Protein AF-A0A453MD85-F1 (afdb_monomer_lite)

Radius of gyration: 60.94 Å; chains: 1; bounding box: 172×38×152 Å

pLDDT: mean 78.11, std 23.42, range [29.94, 98.75]

Secondary structure (DSSP, 8-state):
-EEEEEEETTEEEEEEEEEESSSEEEEEEEEEE------------------------------------------TTHHHHHHHHHHHHHHHHHHHHHHHHHHHHHHHHHHHHHHHHHHHHHHHHHHHHHHHHHHHHHHHHHHHHHHHHHHHHHHHHHHHHHHHHHHHHHHHHHHHHHHHHHHHHHHHHHHHHHHTT-TTSTT-SPPPP--------

Foldseek 3Di:
DDWDWDQDPNWTWIWDAFDCPPDTDGDIDIDTDPDPPPPPPDDDDDDDDDDDDDDDDDDDDDDDDDDDDDDPPPPPPVVVVVVVVVVVVVVVVVVVVVVVVVVVVVVVVVVVVVVVVVVVVVVVVVVVVVVVVVVVVVVVVVVVVVVVVVVVVVVVVVVVVVVVVVVVVVVVVVVVVVVVVVVVVVVVVVVVVVVVVPPPPPPPPDDDDDDDDDDDD

InterPro domains:
  IPR056819 Acyl-CoA-binding domain-containing protein 4-6, C-terminal [PF24922] (87-191)

Organism: Aegilops tauschii subsp. strangulata (NCBI:txid200361)

Sequence (217 aa):
MTLLYSNYSGEDYLISFGGYNGRYSNEVYALKLSVKLDLQSSTKDQPTSDSTSRVLEPEVEISQDGKIREIAMDNADSKNRNDEANEQLLAALKAEKDELEATLNREGLQTVQLKEEITEAEARNAELTKELQAVRGQLAAEQSRCFKLEVDVAELRQKLQSLDALEREVELLRRQKAASEQEQAALDAKQKKQAGSGGVWGWLVGTPPDDDDSESS

Structure (mmCIF, N/CA/C/O backbone):
data_AF-A0A453MD85-F1
#
_entry.id   AF-A0A453MD85-F1
#
loop_
_atom_site.group_PDB
_atom_site.id
_atom_site.type_symbol
_atom_site.label_atom_id
_atom_site.label_alt_id
_atom_site.label_comp_id
_atom_site.label_asym_id
_atom_site.label_entity_id
_atom_site.label_seq_id
_atom_site.pdbx_PDB_ins_code
_atom_site.Cartn_x
_atom_site.Cartn_y
_atom_site.Cartn_z
_atom_site.occupancy
_atom_site.B_iso_or_equiv
_atom_site.auth_seq_id
_atom_site.auth_comp_id
_atom_site.auth_asym_id
_atom_site.auth_atom_id
_atom_site.pdbx_PDB_model_num
ATOM 1 N N . MET A 1 1 ? 16.417 -7.230 -1.147 1.00 79.81 1 MET A N 1
ATOM 2 C CA . MET A 1 1 ? 17.885 -7.289 -1.251 1.00 79.81 1 MET A CA 1
ATOM 3 C C . MET A 1 1 ? 18.461 -6.914 0.084 1.00 79.81 1 MET A C 1
ATOM 5 O O . MET A 1 1 ? 18.225 -5.802 0.535 1.00 79.81 1 MET A O 1
ATOM 9 N N . THR A 1 2 ? 19.156 -7.853 0.714 1.00 84.88 2 THR A N 1
ATOM 10 C CA . THR A 1 2 ? 19.894 -7.616 1.954 1.00 84.88 2 THR A CA 1
ATOM 11 C C . THR A 1 2 ? 21.380 -7.624 1.630 1.00 84.88 2 THR A C 1
ATOM 13 O O . THR A 1 2 ? 21.853 -8.517 0.927 1.00 84.88 2 THR A O 1
ATOM 16 N N . LEU A 1 3 ? 22.101 -6.621 2.127 1.00 90.25 3 LEU A N 1
ATOM 17 C CA . LEU A 1 3 ? 23.554 -6.512 2.031 1.00 90.25 3 LEU A CA 1
ATOM 18 C C . LEU A 1 3 ? 24.150 -6.558 3.438 1.00 90.25 3 LEU A C 1
ATOM 20 O O . LEU A 1 3 ? 23.655 -5.891 4.345 1.00 90.25 3 LEU A O 1
ATOM 24 N N . LEU A 1 4 ? 25.205 -7.344 3.606 1.00 91.69 4 LEU A N 1
ATOM 25 C CA . LEU A 1 4 ? 25.938 -7.522 4.853 1.00 91.69 4 LEU A CA 1
ATOM 26 C C . LEU A 1 4 ? 27.429 -7.356 4.586 1.00 91.69 4 LEU A C 1
ATOM 28 O O . LEU A 1 4 ? 27.971 -7.962 3.666 1.00 91.69 4 LEU A O 1
ATOM 32 N N . TYR A 1 5 ? 28.098 -6.574 5.422 1.00 91.50 5 TYR A N 1
ATOM 33 C CA . TYR A 1 5 ? 29.555 -6.540 5.480 1.00 91.50 5 TYR A CA 1
ATOM 34 C C . TYR A 1 5 ? 30.031 -7.483 6.588 1.00 91.50 5 TYR A C 1
ATOM 36 O O . TYR A 1 5 ? 29.472 -7.483 7.687 1.00 91.50 5 TYR A O 1
ATOM 44 N N . SER A 1 6 ? 31.040 -8.301 6.303 1.00 90.31 6 SER A N 1
ATOM 45 C CA . SER A 1 6 ? 31.605 -9.254 7.256 1.00 90.31 6 SER A CA 1
ATOM 46 C C . SER A 1 6 ? 33.111 -9.360 7.061 1.00 90.31 6 SER A C 1
ATOM 48 O O . SER A 1 6 ? 33.577 -9.486 5.934 1.00 90.31 6 SER A O 1
ATOM 50 N N . ASN A 1 7 ? 33.869 -9.337 8.153 1.00 89.56 7 ASN A N 1
ATOM 51 C CA . ASN A 1 7 ? 35.280 -9.702 8.136 1.00 89.56 7 ASN A CA 1
ATOM 52 C C . ASN A 1 7 ? 35.405 -11.154 8.610 1.00 89.56 7 ASN A C 1
ATOM 54 O O . ASN A 1 7 ? 34.953 -11.492 9.708 1.00 89.56 7 ASN A O 1
ATOM 58 N N . TYR A 1 8 ? 35.992 -12.014 7.781 1.00 85.31 8 TYR A N 1
ATOM 59 C CA . TYR A 1 8 ? 36.234 -13.412 8.119 1.00 85.31 8 TYR A CA 1
ATOM 60 C C . TYR A 1 8 ? 37.661 -13.793 7.744 1.00 85.31 8 TYR A C 1
ATOM 62 O O . TYR A 1 8 ? 38.105 -13.564 6.623 1.00 85.31 8 TYR A O 1
ATOM 70 N N . SER A 1 9 ? 38.387 -14.393 8.688 1.00 83.50 9 SER A N 1
ATOM 71 C CA . SER A 1 9 ? 39.787 -14.803 8.499 1.00 83.50 9 SER A CA 1
ATOM 72 C C . SER A 1 9 ? 40.730 -13.661 8.078 1.00 83.50 9 SER A C 1
ATOM 74 O O . SER A 1 9 ? 41.697 -13.889 7.358 1.00 83.50 9 SER A O 1
ATOM 76 N N . GLY A 1 10 ? 40.459 -12.431 8.537 1.00 82.19 10 GLY A N 1
ATOM 77 C CA . GLY A 1 10 ? 41.278 -11.250 8.238 1.00 82.19 10 GLY A CA 1
ATOM 78 C C . GLY A 1 10 ? 41.012 -10.626 6.867 1.00 82.19 10 GLY A C 1
ATOM 79 O O . GLY A 1 10 ? 41.710 -9.693 6.479 1.00 82.19 10 GLY A O 1
ATOM 80 N N . GLU A 1 11 ? 40.002 -11.109 6.149 1.00 86.56 11 GLU A N 1
ATOM 81 C CA . GLU A 1 11 ? 39.600 -10.590 4.849 1.00 86.56 11 GLU A CA 1
ATOM 82 C C . GLU A 1 11 ? 38.199 -9.992 4.933 1.00 86.56 11 GLU A C 1
ATOM 84 O O . GLU A 1 11 ? 37.312 -10.525 5.605 1.00 86.56 11 GLU A O 1
ATOM 89 N N . ASP A 1 12 ? 38.009 -8.879 4.233 1.00 90.94 12 ASP A N 1
ATOM 90 C CA . ASP A 1 12 ? 36.735 -8.182 4.171 1.00 90.94 12 ASP A CA 1
ATOM 91 C C . ASP A 1 12 ? 35.852 -8.778 3.074 1.00 90.94 12 ASP A C 1
ATOM 93 O O . ASP A 1 12 ? 36.291 -8.983 1.941 1.00 90.94 12 ASP A O 1
ATOM 97 N N . TYR A 1 13 ? 34.585 -9.019 3.400 1.00 92.31 13 TYR A N 1
ATOM 98 C CA . TYR A 1 13 ? 33.585 -9.564 2.494 1.00 92.31 13 TYR A CA 1
ATOM 99 C C . TYR A 1 13 ? 32.330 -8.695 2.473 1.00 92.31 13 TYR A C 1
ATOM 101 O O . TYR A 1 13 ? 31.809 -8.284 3.511 1.00 92.31 13 TYR A O 1
ATOM 109 N N . LEU A 1 14 ? 31.803 -8.474 1.272 1.00 92.75 14 LEU A N 1
ATOM 110 C CA . LEU A 1 14 ? 30.465 -7.945 1.053 1.00 92.75 14 LEU A CA 1
ATOM 111 C C . LEU A 1 14 ? 29.563 -9.082 0.576 1.00 92.75 14 LEU A C 1
ATOM 113 O O . LEU A 1 14 ? 29.753 -9.632 -0.507 1.00 92.75 14 LEU A O 1
ATOM 117 N N . ILE A 1 15 ? 28.586 -9.440 1.397 1.00 92.31 15 ILE A N 1
ATOM 118 C CA . ILE A 1 15 ? 27.646 -10.529 1.154 1.00 92.31 15 ILE A CA 1
ATOM 119 C C . ILE A 1 15 ? 26.299 -9.920 0.768 1.00 92.31 15 ILE A C 1
ATOM 121 O O . ILE A 1 15 ? 25.781 -9.056 1.472 1.00 92.31 15 ILE A O 1
ATOM 125 N N . SER A 1 16 ? 25.703 -10.379 -0.329 1.00 89.88 16 SER A N 1
ATOM 126 C CA . SER A 1 16 ? 24.344 -10.006 -0.720 1.00 89.88 16 SER A CA 1
ATOM 127 C C . SER A 1 16 ? 23.480 -11.238 -0.947 1.00 89.88 16 SER A C 1
ATOM 129 O O . SER A 1 16 ? 23.930 -12.232 -1.518 1.00 89.88 16 SER A O 1
ATOM 131 N N . PHE A 1 17 ? 22.241 -11.181 -0.467 1.00 88.75 17 PHE A N 1
ATOM 132 C CA . PHE A 1 17 ? 21.269 -12.257 -0.624 1.00 88.75 17 PHE A CA 1
ATOM 133 C C . PHE A 1 17 ? 19.838 -11.711 -0.647 1.00 88.75 17 PHE A C 1
ATOM 135 O O . PHE A 1 17 ? 19.539 -10.631 -0.124 1.00 88.75 17 PHE A O 1
ATOM 142 N N . GLY A 1 18 ? 18.946 -12.466 -1.287 1.00 82.25 18 GLY A N 1
ATOM 143 C CA . GLY A 1 18 ? 17.527 -12.137 -1.403 1.00 82.25 18 GLY A CA 1
ATOM 144 C C . GLY A 1 18 ? 17.263 -10.977 -2.361 1.00 82.25 18 GLY A C 1
ATOM 145 O O . GLY A 1 18 ? 16.994 -9.859 -1.929 1.00 82.25 18 GLY A O 1
ATOM 146 N N . GLY A 1 19 ? 17.308 -11.231 -3.667 1.00 76.44 19 GLY A N 1
ATOM 147 C CA . GLY A 1 19 ? 16.944 -10.277 -4.722 1.00 76.44 19 GLY A CA 1
ATOM 148 C C . GLY A 1 19 ? 15.728 -10.747 -5.526 1.00 76.44 19 GLY A C 1
ATOM 149 O O . GLY A 1 19 ? 15.401 -11.931 -5.529 1.00 76.44 19 GLY A O 1
ATOM 150 N N . TYR A 1 20 ? 15.055 -9.822 -6.216 1.00 75.44 20 TYR A N 1
ATOM 151 C CA . TYR A 1 20 ? 13.981 -10.140 -7.160 1.00 75.44 20 TYR A CA 1
ATOM 152 C C . TYR A 1 20 ? 14.242 -9.412 -8.478 1.00 75.44 20 TYR A C 1
ATOM 154 O O . TYR A 1 20 ? 14.150 -8.189 -8.531 1.00 75.44 20 TYR A O 1
ATOM 162 N N . ASN A 1 21 ? 14.586 -10.159 -9.529 1.00 72.19 21 ASN A N 1
ATOM 163 C CA . ASN A 1 21 ? 14.824 -9.629 -10.880 1.00 72.19 21 ASN A CA 1
ATOM 164 C C . ASN A 1 21 ? 13.699 -10.011 -11.865 1.00 72.19 21 ASN A C 1
ATOM 166 O O . ASN A 1 21 ? 13.929 -10.108 -13.067 1.00 72.19 21 ASN A O 1
ATOM 170 N N . GLY A 1 22 ? 12.500 -10.303 -11.346 1.00 81.44 22 GLY A N 1
ATOM 171 C CA . GLY A 1 22 ? 11.401 -10.924 -12.099 1.00 81.44 22 GLY A CA 1
ATOM 172 C C . GLY A 1 22 ? 11.276 -12.437 -11.879 1.00 81.44 22 GLY A C 1
ATOM 173 O O . GLY A 1 22 ? 10.264 -13.025 -12.251 1.00 81.44 22 GLY A O 1
ATOM 174 N N . ARG A 1 23 ? 12.256 -13.069 -11.217 1.00 78.50 23 ARG A N 1
ATOM 175 C CA . ARG A 1 23 ? 12.147 -14.399 -10.597 1.00 78.50 23 ARG A CA 1
ATOM 176 C C . ARG A 1 23 ? 12.794 -14.378 -9.211 1.00 78.50 23 ARG A C 1
ATOM 178 O O . ARG A 1 23 ? 13.724 -13.612 -8.965 1.00 78.50 23 ARG A O 1
ATOM 185 N N . TYR A 1 24 ? 12.282 -15.194 -8.290 1.00 76.25 24 TYR A N 1
ATOM 186 C CA . TYR A 1 24 ? 12.879 -15.350 -6.964 1.00 76.25 24 TYR A CA 1
ATOM 187 C C . TYR A 1 24 ? 14.162 -16.179 -7.085 1.00 76.25 24 TYR A C 1
ATOM 189 O O . TYR A 1 24 ? 14.106 -17.331 -7.514 1.00 76.25 24 TYR A O 1
ATOM 197 N N . SER A 1 25 ? 15.304 -15.584 -6.736 1.00 73.50 25 SER A N 1
ATOM 198 C CA . SER A 1 25 ? 16.597 -16.269 -6.668 1.00 73.50 25 SER A CA 1
ATOM 199 C C . SER A 1 25 ? 17.121 -16.235 -5.233 1.00 73.50 25 SER A C 1
ATOM 201 O O . SER A 1 25 ? 17.191 -15.174 -4.610 1.00 73.50 25 SER A O 1
ATOM 203 N N . ASN A 1 26 ? 17.491 -17.412 -4.724 1.00 82.56 26 ASN A N 1
ATOM 204 C CA . ASN A 1 26 ? 18.093 -17.614 -3.401 1.00 82.56 26 ASN A CA 1
ATOM 205 C C . ASN A 1 26 ? 19.625 -17.619 -3.442 1.00 82.56 26 ASN A C 1
ATOM 207 O O . ASN A 1 26 ? 20.273 -18.077 -2.502 1.00 82.56 26 ASN A O 1
ATOM 211 N N . GLU A 1 27 ? 20.212 -17.157 -4.540 1.00 87.12 27 GLU A N 1
ATOM 212 C CA . GLU A 1 27 ? 21.657 -17.072 -4.672 1.00 87.12 27 GLU A CA 1
ATOM 213 C C . GLU A 1 27 ? 22.238 -16.079 -3.661 1.00 87.12 27 GLU A C 1
ATOM 215 O O . GLU A 1 27 ? 21.686 -15.004 -3.400 1.00 87.12 27 GLU A O 1
ATOM 220 N N . VAL A 1 28 ? 23.373 -16.471 -3.087 1.00 88.81 28 VAL A N 1
ATOM 221 C CA . VAL A 1 28 ? 24.155 -15.656 -2.163 1.00 88.81 28 VAL A CA 1
ATOM 222 C C . VAL A 1 28 ? 25.440 -15.280 -2.877 1.00 88.81 28 VAL A C 1
ATOM 224 O O . VAL A 1 28 ? 26.222 -16.147 -3.261 1.00 88.81 28 VAL A O 1
ATOM 227 N N . TYR A 1 29 ? 25.661 -13.983 -3.043 1.00 87.69 29 TYR A N 1
ATOM 228 C CA . TYR A 1 29 ? 26.872 -13.452 -3.652 1.00 87.69 29 TYR A CA 1
ATOM 229 C C . TYR A 1 29 ? 27.797 -12.956 -2.549 1.00 87.69 29 TYR A C 1
ATOM 231 O O . TYR A 1 29 ? 27.393 -12.117 -1.746 1.00 87.69 29 TYR A O 1
ATOM 239 N N . ALA A 1 30 ? 29.031 -13.457 -2.516 1.00 91.06 30 ALA A N 1
ATOM 240 C CA . ALA A 1 30 ? 30.068 -13.011 -1.594 1.00 91.06 30 ALA A CA 1
ATOM 241 C C . ALA A 1 30 ? 31.229 -12.409 -2.391 1.00 91.06 30 ALA A C 1
ATOM 243 O O . ALA A 1 30 ? 31.883 -13.095 -3.175 1.00 91.06 30 ALA A O 1
ATOM 244 N N . LEU A 1 31 ? 31.471 -11.116 -2.199 1.00 89.69 31 LEU A N 1
ATOM 245 C CA . LEU A 1 31 ? 32.553 -10.377 -2.836 1.00 89.69 31 LEU A CA 1
ATOM 246 C C . LEU A 1 31 ? 33.667 -10.161 -1.821 1.00 89.69 31 LEU A C 1
ATOM 248 O O . LEU A 1 31 ? 33.448 -9.534 -0.788 1.00 89.69 31 LEU A O 1
ATOM 252 N N . LYS A 1 32 ? 34.864 -10.657 -2.129 1.00 90.88 32 LYS A N 1
ATOM 253 C CA . LYS A 1 32 ? 36.068 -10.382 -1.346 1.00 90.88 32 LYS A CA 1
ATOM 254 C C . LYS A 1 32 ? 36.580 -8.979 -1.673 1.00 90.88 32 LYS A C 1
ATOM 256 O O . LYS A 1 32 ? 36.939 -8.691 -2.813 1.00 90.88 32 LYS A O 1
ATOM 261 N N . LEU A 1 33 ? 36.623 -8.115 -0.671 1.00 85.69 33 LEU A N 1
ATOM 262 C CA . LEU A 1 33 ? 37.135 -6.754 -0.757 1.00 85.69 33 LEU A CA 1
ATOM 263 C C . LEU A 1 33 ? 38.656 -6.783 -0.575 1.00 85.69 33 LEU A C 1
ATOM 265 O O . LEU A 1 33 ? 39.177 -6.791 0.535 1.00 85.69 33 LEU A O 1
ATOM 269 N N . SER A 1 34 ? 39.399 -6.787 -1.677 1.00 72.56 34 SER A N 1
ATOM 270 C CA . SER A 1 34 ? 40.848 -6.573 -1.659 1.00 72.56 34 SER A CA 1
ATOM 271 C C . SER A 1 34 ? 41.147 -5.078 -1.747 1.00 72.56 34 SER A C 1
ATOM 273 O O . SER A 1 34 ? 41.497 -4.567 -2.812 1.00 72.56 34 SER A O 1
ATOM 275 N N . VAL A 1 35 ? 40.966 -4.352 -0.642 1.00 66.19 35 VAL A N 1
ATOM 276 C CA . VAL A 1 35 ? 41.303 -2.926 -0.594 1.00 66.19 35 VAL A CA 1
ATOM 277 C C . VAL A 1 35 ? 42.828 -2.783 -0.521 1.00 66.19 35 VAL A C 1
ATOM 279 O O . VAL A 1 35 ? 43.427 -2.857 0.548 1.00 66.19 35 VAL A O 1
ATOM 282 N N . LYS A 1 36 ? 43.481 -2.575 -1.669 1.00 57.03 36 LYS A N 1
ATOM 283 C CA . LYS A 1 36 ? 44.842 -2.023 -1.705 1.00 57.03 36 LYS A CA 1
ATOM 284 C C . LYS A 1 36 ? 44.733 -0.518 -1.463 1.00 57.03 36 LYS A C 1
ATOM 286 O O . LYS A 1 36 ? 44.614 0.252 -2.410 1.00 57.03 36 LYS A O 1
ATOM 291 N N . LEU A 1 37 ? 44.703 -0.104 -0.197 1.00 51.59 37 LEU A N 1
ATOM 292 C CA . LEU A 1 37 ? 44.868 1.306 0.155 1.00 51.59 37 LEU A CA 1
ATOM 293 C C . LEU A 1 37 ? 46.332 1.689 -0.078 1.00 51.59 37 LEU A C 1
ATOM 295 O O . LEU A 1 37 ? 47.137 1.662 0.849 1.00 51.59 37 LEU A O 1
ATOM 299 N N . ASP A 1 38 ? 46.674 2.057 -1.311 1.00 45.91 38 ASP A N 1
ATOM 300 C CA . ASP A 1 38 ? 47.885 2.834 -1.584 1.00 45.91 38 ASP A CA 1
ATOM 301 C C . ASP A 1 38 ? 47.595 4.289 -1.175 1.00 45.91 38 ASP A C 1
ATOM 303 O O . ASP A 1 38 ? 47.331 5.178 -1.983 1.00 45.91 38 ASP A O 1
ATOM 307 N N . LEU A 1 39 ? 47.515 4.514 0.140 1.00 43.12 39 LEU A N 1
ATOM 308 C CA . LEU A 1 39 ? 47.375 5.838 0.741 1.00 43.12 39 LEU A CA 1
ATOM 309 C C . LEU A 1 39 ? 48.736 6.544 0.676 1.00 43.12 39 LEU A C 1
ATOM 311 O O . LEU A 1 39 ? 49.436 6.678 1.678 1.00 43.12 39 LEU A O 1
ATOM 315 N N . GLN A 1 40 ? 49.115 7.018 -0.512 1.00 36.16 40 GLN A N 1
ATOM 316 C CA . GLN A 1 40 ? 50.126 8.064 -0.623 1.00 36.16 40 GLN A CA 1
ATOM 317 C C . GLN A 1 40 ? 49.510 9.388 -0.157 1.00 36.16 40 GLN A C 1
ATOM 319 O O . GLN A 1 40 ? 48.843 10.101 -0.907 1.00 36.16 40 GLN A O 1
ATOM 324 N N . SER A 1 41 ? 49.722 9.718 1.116 1.00 36.78 41 SER A N 1
ATOM 325 C CA . SER A 1 41 ? 49.480 11.055 1.649 1.00 36.78 41 SER A CA 1
ATOM 326 C C . SER A 1 41 ? 50.443 12.044 0.984 1.00 36.78 41 SER A C 1
ATOM 328 O O . SER A 1 41 ? 51.618 12.123 1.337 1.00 36.78 41 SER A O 1
ATOM 330 N N . SER A 1 42 ? 49.944 12.788 -0.001 1.00 32.03 42 SER A N 1
ATOM 331 C CA . SER A 1 42 ? 50.663 13.882 -0.652 1.00 32.03 42 SER A CA 1
ATOM 332 C C . SER A 1 42 ? 50.797 15.082 0.294 1.00 32.03 42 SER A C 1
ATOM 334 O O . SER A 1 42 ? 49.857 15.861 0.458 1.00 32.03 42 SER A O 1
ATOM 336 N N . THR A 1 43 ? 51.996 15.288 0.839 1.00 34.44 43 THR A N 1
ATOM 337 C CA . THR A 1 43 ? 52.484 16.601 1.284 1.00 34.44 43 THR A CA 1
ATOM 338 C C . THR A 1 43 ? 53.763 16.946 0.523 1.00 34.44 43 THR A C 1
ATOM 340 O O . THR A 1 43 ? 54.831 16.457 0.862 1.00 34.44 43 THR A O 1
ATOM 343 N N . LYS A 1 44 ? 53.585 17.765 -0.522 1.00 38.22 44 LYS A N 1
ATOM 344 C CA . LYS A 1 44 ? 54.450 18.850 -1.024 1.00 38.22 44 LYS A CA 1
ATOM 345 C C . LYS A 1 44 ? 55.978 18.633 -0.989 1.00 38.22 44 LYS A C 1
ATOM 347 O O . LYS A 1 44 ? 56.573 18.742 0.070 1.00 38.22 44 LYS A O 1
ATOM 352 N N . ASP A 1 45 ? 56.587 18.444 -2.166 1.00 31.31 45 ASP A N 1
ATOM 353 C CA . ASP A 1 45 ? 57.624 19.333 -2.729 1.00 31.31 45 ASP A CA 1
ATOM 354 C C . ASP A 1 45 ? 57.973 18.942 -4.192 1.00 31.31 45 ASP A C 1
ATOM 356 O O . ASP A 1 45 ? 57.910 17.787 -4.597 1.00 31.31 45 ASP A O 1
ATOM 360 N N . GLN A 1 46 ? 58.234 19.967 -5.002 1.00 29.94 46 GLN A N 1
ATOM 361 C CA . GLN A 1 46 ? 58.380 20.064 -6.476 1.00 29.94 46 GLN A CA 1
ATOM 362 C C . GLN A 1 46 ? 59.894 20.006 -6.881 1.00 29.94 46 GLN A C 1
ATOM 364 O O . GLN A 1 46 ? 60.683 20.021 -5.935 1.00 29.94 46 GLN A O 1
ATOM 369 N N . PRO A 1 47 ? 60.413 20.029 -8.155 1.00 42.78 47 PRO A N 1
ATOM 370 C CA . PRO A 1 47 ? 59.872 20.008 -9.545 1.00 42.78 47 PRO A CA 1
ATOM 371 C C . PRO A 1 47 ? 60.586 19.037 -10.555 1.00 42.78 47 PRO A C 1
ATOM 373 O O . PRO A 1 47 ? 61.599 18.420 -10.250 1.00 42.78 47 PRO A O 1
ATOM 376 N N . THR A 1 48 ? 60.128 19.075 -11.825 1.00 31.77 48 THR A N 1
ATOM 377 C CA . THR A 1 48 ? 60.771 18.626 -13.097 1.00 31.77 48 THR A CA 1
ATOM 378 C C . THR A 1 48 ? 60.942 17.106 -13.265 1.00 31.77 48 THR A C 1
ATOM 380 O O . THR A 1 48 ? 61.380 16.421 -12.361 1.00 31.77 48 THR A O 1
ATOM 383 N N . SER A 1 49 ? 60.601 16.464 -14.379 1.00 33.41 49 SER A N 1
ATOM 384 C CA . SER A 1 49 ? 60.874 16.832 -15.765 1.00 33.41 49 SER A CA 1
ATOM 385 C C . SER A 1 49 ? 59.977 16.028 -16.716 1.00 33.41 49 SER A C 1
ATOM 387 O O . SER A 1 49 ? 59.529 14.932 -16.386 1.00 33.41 49 SER A O 1
ATOM 389 N N . ASP A 1 50 ? 59.770 16.597 -17.901 1.00 30.86 50 ASP A N 1
ATOM 390 C CA . ASP A 1 50 ? 59.096 16.050 -19.077 1.00 30.86 50 ASP A CA 1
ATOM 391 C C . ASP A 1 50 ? 59.338 14.561 -19.352 1.00 30.86 50 ASP A C 1
ATOM 393 O O . ASP A 1 50 ? 60.476 14.092 -19.328 1.00 30.86 50 ASP A O 1
ATOM 397 N N . SER A 1 51 ? 58.284 13.855 -19.767 1.00 37.16 51 SER A N 1
ATOM 398 C CA . SER A 1 51 ? 58.364 12.829 -20.817 1.00 37.16 51 SER A CA 1
ATOM 399 C C . SER A 1 51 ? 56.975 12.556 -21.388 1.00 37.16 51 SER A C 1
ATOM 401 O O . SER A 1 51 ? 56.195 11.735 -20.913 1.00 37.16 51 SER A O 1
ATOM 403 N N . THR A 1 52 ? 56.680 13.359 -22.403 1.00 37.06 52 THR A N 1
ATOM 404 C CA . THR A 1 52 ? 55.937 13.024 -23.618 1.00 37.06 52 THR A CA 1
ATOM 405 C C . THR A 1 52 ? 55.515 11.558 -23.785 1.00 37.06 52 THR A C 1
ATOM 407 O O . THR A 1 52 ? 56.321 10.656 -23.999 1.00 37.06 52 THR A O 1
ATOM 410 N N . SER A 1 53 ? 54.191 11.380 -23.804 1.00 38.47 53 SER A N 1
ATOM 411 C CA . SER A 1 53 ? 53.436 10.503 -24.708 1.00 38.47 53 SER A CA 1
ATOM 412 C C . SER A 1 53 ? 54.252 10.065 -25.935 1.00 38.47 53 SER A C 1
ATOM 414 O O . SER A 1 53 ? 54.408 10.833 -26.889 1.00 38.47 53 SER A O 1
ATOM 416 N N . ARG A 1 54 ? 54.741 8.821 -25.932 1.00 37.50 54 ARG A N 1
ATOM 417 C CA . ARG A 1 54 ? 55.298 8.171 -27.121 1.00 37.50 54 ARG A CA 1
ATOM 418 C C . ARG A 1 54 ? 54.192 7.363 -27.794 1.00 37.50 54 ARG A C 1
ATOM 420 O O . ARG A 1 54 ? 53.811 6.291 -27.335 1.00 37.50 54 ARG A O 1
ATOM 427 N N . VAL A 1 55 ? 53.670 7.953 -28.864 1.00 33.09 55 VAL A N 1
ATOM 428 C CA . VAL A 1 55 ? 52.888 7.307 -29.919 1.00 33.09 55 VAL A CA 1
ATOM 429 C C . VAL A 1 55 ? 53.718 6.152 -30.487 1.00 33.09 55 VAL A C 1
ATOM 431 O O . VAL A 1 55 ? 54.897 6.326 -30.796 1.00 33.09 55 VAL A O 1
ATOM 434 N N . LEU A 1 56 ? 53.117 4.966 -30.564 1.00 45.88 56 LEU A N 1
ATOM 435 C CA . LEU A 1 56 ? 53.693 3.796 -31.222 1.00 45.88 56 LEU A CA 1
ATOM 436 C C . LEU A 1 56 ? 53.471 3.943 -32.733 1.00 45.88 56 LEU A C 1
ATOM 438 O O . LEU A 1 56 ? 52.392 3.647 -33.237 1.00 45.88 56 LEU A O 1
ATOM 442 N N . GLU A 1 57 ? 54.488 4.439 -33.429 1.00 35.38 57 GLU A N 1
ATOM 443 C CA . GLU A 1 57 ? 54.604 4.361 -34.888 1.00 35.38 57 GLU A CA 1
ATOM 444 C C . GLU A 1 57 ? 55.082 2.947 -35.279 1.00 35.38 57 GLU A C 1
ATOM 446 O O . GLU A 1 57 ? 56.010 2.432 -34.647 1.00 35.38 57 GLU A O 1
ATOM 451 N N . PRO A 1 58 ? 54.492 2.297 -36.295 1.00 40.69 58 PRO A N 1
ATOM 452 C CA . PRO A 1 58 ? 55.009 1.045 -36.829 1.00 40.69 58 PRO A CA 1
ATOM 453 C C . PRO A 1 58 ? 56.193 1.318 -37.774 1.00 40.69 58 PRO A C 1
ATOM 455 O O . PRO A 1 58 ? 56.039 1.935 -38.827 1.00 40.69 58 PRO A O 1
ATOM 458 N N . GLU A 1 59 ? 57.381 0.834 -37.406 1.00 32.22 59 GLU A N 1
ATOM 459 C CA . GLU A 1 59 ? 58.573 0.820 -38.260 1.00 32.22 59 GLU A CA 1
ATOM 460 C C . GLU A 1 59 ? 58.362 -0.133 -39.448 1.00 32.22 59 GLU A C 1
ATOM 462 O O . GLU A 1 59 ? 58.278 -1.351 -39.291 1.00 32.22 59 GLU A O 1
ATOM 467 N N . VAL A 1 60 ? 58.277 0.424 -40.656 1.00 37.31 60 VAL A N 1
ATOM 468 C CA . VAL A 1 60 ? 58.364 -0.335 -41.908 1.00 37.31 60 VAL A CA 1
ATOM 469 C C . VAL A 1 60 ? 59.808 -0.254 -42.398 1.00 37.31 60 VAL A C 1
ATOM 471 O O . VAL A 1 60 ? 60.224 0.739 -42.994 1.00 37.31 60 VAL A O 1
ATOM 474 N N . GLU A 1 61 ? 60.584 -1.307 -42.141 1.00 34.88 61 GLU A N 1
ATOM 475 C CA . GLU A 1 61 ? 61.889 -1.526 -42.769 1.00 34.88 61 GLU A CA 1
ATOM 476 C C . GLU A 1 61 ? 61.697 -1.829 -44.261 1.00 34.88 61 GLU A C 1
ATOM 478 O O . GLU A 1 61 ? 61.283 -2.921 -44.653 1.00 34.88 61 GLU A O 1
ATOM 483 N N . ILE A 1 62 ? 62.021 -0.865 -45.121 1.00 32.03 62 ILE A N 1
ATOM 484 C CA . ILE A 1 62 ? 62.105 -1.084 -46.566 1.00 32.03 62 ILE A CA 1
ATOM 485 C C . ILE A 1 62 ? 63.567 -1.402 -46.898 1.00 32.03 62 ILE A C 1
ATOM 487 O O . ILE A 1 62 ? 64.369 -0.510 -47.170 1.00 32.03 62 ILE A O 1
ATOM 491 N N . SER A 1 63 ? 63.928 -2.686 -46.865 1.00 36.97 63 SER A N 1
ATOM 492 C CA . SER A 1 63 ? 65.178 -3.168 -47.464 1.00 36.97 63 SER A CA 1
ATOM 493 C C . SER A 1 63 ? 65.090 -3.035 -48.989 1.00 36.97 63 SER A C 1
ATOM 495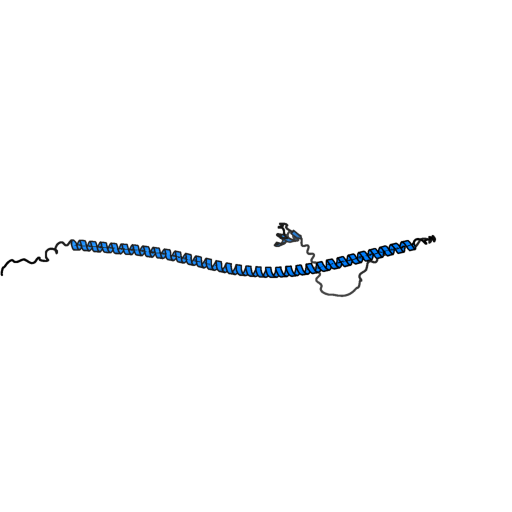 O O . SER A 1 63 ? 64.447 -3.845 -49.652 1.00 36.97 63 SER A O 1
ATOM 497 N N . GLN A 1 64 ? 65.726 -2.011 -49.560 1.00 42.03 64 GLN A N 1
ATOM 498 C CA . GLN A 1 64 ? 66.022 -1.957 -50.992 1.00 42.03 64 GLN A CA 1
ATOM 499 C C . GLN A 1 64 ? 67.415 -2.543 -51.243 1.00 42.03 64 GLN A C 1
ATOM 501 O O . GLN A 1 64 ? 68.411 -1.830 -51.186 1.00 42.03 64 GLN A O 1
ATOM 506 N N . ASP A 1 65 ? 67.479 -3.829 -51.577 1.00 42.88 65 ASP A N 1
ATOM 507 C CA . ASP A 1 65 ? 68.533 -4.337 -52.456 1.00 42.88 65 ASP A CA 1
ATOM 508 C C . ASP A 1 65 ? 67.941 -5.412 -53.370 1.00 42.88 65 ASP A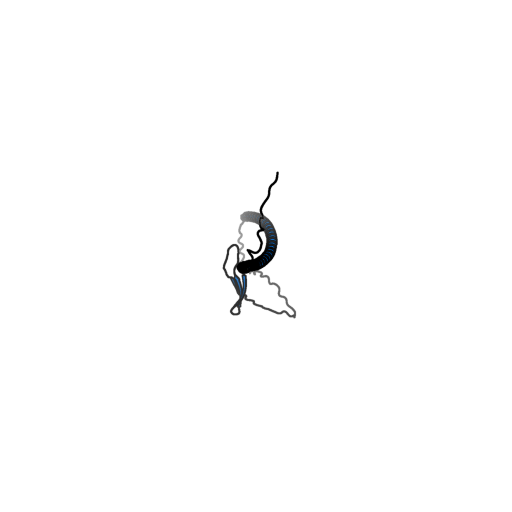 C 1
ATOM 510 O O . ASP A 1 65 ? 67.581 -6.511 -52.953 1.00 42.88 65 ASP A O 1
ATOM 514 N N . GLY A 1 66 ? 67.729 -5.036 -54.627 1.00 39.03 66 GLY A N 1
ATOM 515 C CA . GLY A 1 66 ? 66.925 -5.817 -55.557 1.00 39.03 66 GLY A CA 1
ATOM 516 C C . GLY A 1 66 ? 66.919 -5.219 -56.954 1.00 39.03 66 GLY A C 1
ATOM 517 O O . GLY A 1 66 ? 65.892 -4.764 -57.437 1.00 39.03 66 GLY A O 1
ATOM 518 N N . LYS A 1 67 ? 68.099 -5.188 -57.580 1.00 42.78 67 LYS A N 1
ATOM 519 C CA . LYS A 1 67 ? 68.353 -5.233 -59.032 1.00 42.78 67 LYS A CA 1
ATOM 520 C C . LYS A 1 67 ? 67.102 -5.098 -59.924 1.00 42.78 67 LYS A C 1
ATOM 522 O O . LYS A 1 67 ? 66.476 -6.095 -60.281 1.00 42.78 67 LYS A O 1
ATOM 527 N N . ILE A 1 68 ? 66.799 -3.868 -60.342 1.00 43.91 68 ILE A N 1
ATOM 528 C CA . ILE A 1 68 ? 65.756 -3.561 -61.328 1.00 43.91 68 ILE A CA 1
ATOM 529 C C . ILE A 1 68 ? 66.116 -4.268 -62.642 1.00 43.91 68 ILE A C 1
ATOM 531 O O . ILE A 1 68 ? 67.056 -3.883 -63.337 1.00 43.91 68 ILE A O 1
ATOM 535 N N . ARG A 1 69 ? 65.383 -5.333 -62.976 1.00 52.81 69 ARG A N 1
ATOM 536 C CA . ARG A 1 69 ? 65.224 -5.777 -64.361 1.00 52.81 69 ARG A CA 1
ATOM 537 C C . ARG A 1 69 ? 63.893 -5.215 -64.827 1.00 52.81 69 ARG A C 1
ATOM 539 O O . ARG A 1 69 ? 62.845 -5.638 -64.355 1.00 52.81 69 ARG A O 1
ATOM 546 N N . GLU A 1 70 ? 63.972 -4.229 -65.705 1.00 46.31 70 GLU A N 1
ATOM 547 C CA . GLU A 1 70 ? 62.850 -3.682 -66.453 1.00 46.31 70 GLU A CA 1
ATOM 548 C C . GLU A 1 70 ? 62.222 -4.811 -67.280 1.00 46.31 70 GLU A C 1
ATOM 550 O O . GLU A 1 70 ? 62.774 -5.253 -68.288 1.00 46.31 70 GLU A O 1
ATOM 555 N N . ILE A 1 71 ? 61.097 -5.342 -66.803 1.00 52.12 71 ILE A N 1
ATOM 556 C CA . ILE A 1 71 ? 60.231 -6.198 -67.605 1.00 52.12 71 ILE A CA 1
ATOM 557 C C . ILE A 1 71 ? 59.185 -5.256 -68.187 1.00 52.12 71 ILE A C 1
ATOM 559 O O . ILE A 1 71 ? 58.272 -4.826 -67.482 1.00 52.12 71 ILE A O 1
ATOM 563 N N . ALA A 1 72 ? 59.350 -4.893 -69.457 1.00 50.97 72 ALA A N 1
ATOM 564 C CA . ALA A 1 72 ? 58.324 -4.194 -70.213 1.00 50.97 72 ALA A CA 1
ATOM 565 C C . ALA A 1 72 ? 57.086 -5.104 -70.305 1.00 50.97 72 ALA A C 1
ATOM 567 O O . ALA A 1 72 ? 57.026 -6.015 -71.129 1.00 50.97 72 ALA A O 1
ATOM 568 N N . MET A 1 73 ? 56.121 -4.892 -69.408 1.00 45.19 73 MET A N 1
ATOM 569 C CA . MET A 1 73 ? 54.770 -5.417 -69.561 1.00 45.19 73 MET A CA 1
ATOM 570 C C . MET A 1 73 ? 54.036 -4.509 -70.541 1.00 45.19 73 MET A C 1
ATOM 572 O O . MET A 1 73 ? 53.624 -3.405 -70.189 1.00 45.19 73 MET A O 1
ATOM 576 N N . ASP A 1 74 ? 53.879 -4.987 -71.771 1.00 52.19 74 ASP A N 1
ATOM 577 C CA . ASP A 1 74 ? 52.849 -4.485 -72.669 1.00 52.19 74 ASP A CA 1
ATOM 578 C C . ASP A 1 74 ? 51.491 -4.721 -71.992 1.00 52.19 74 ASP A C 1
ATOM 580 O O . ASP A 1 74 ? 51.089 -5.859 -71.747 1.00 52.19 74 ASP A O 1
ATOM 584 N N . ASN A 1 75 ? 50.856 -3.642 -71.540 1.00 52.19 75 ASN A N 1
ATOM 585 C CA . ASN A 1 75 ? 49.681 -3.705 -70.681 1.00 52.19 75 ASN A CA 1
ATOM 586 C C . ASN A 1 75 ? 48.641 -2.668 -71.110 1.00 52.19 75 ASN A C 1
ATOM 588 O O . ASN A 1 75 ? 48.209 -1.825 -70.324 1.00 52.19 75 ASN A O 1
ATOM 592 N N . ALA A 1 76 ? 48.259 -2.714 -72.385 1.00 53.03 76 ALA A N 1
ATOM 593 C CA . ALA A 1 76 ? 47.203 -1.867 -72.929 1.00 53.03 76 ALA A CA 1
ATOM 594 C C . ALA A 1 76 ? 45.782 -2.299 -72.489 1.00 53.03 76 ALA A C 1
ATOM 596 O O . ALA A 1 76 ? 44.867 -1.484 -72.555 1.00 53.03 76 ALA A O 1
ATOM 597 N N . ASP A 1 77 ? 45.607 -3.516 -71.950 1.00 53.12 77 ASP A N 1
ATOM 598 C CA . ASP A 1 77 ? 44.293 -4.075 -71.565 1.00 53.12 77 ASP A CA 1
ATOM 599 C C . ASP A 1 77 ? 43.943 -3.980 -70.060 1.00 53.12 77 ASP A C 1
ATOM 601 O O . ASP A 1 77 ? 42.844 -4.351 -69.646 1.00 53.12 77 ASP A O 1
ATOM 605 N N . SER A 1 78 ? 44.839 -3.478 -69.201 1.00 54.59 78 SER A N 1
ATOM 606 C CA . SER A 1 78 ? 44.602 -3.408 -67.740 1.00 54.59 78 SER A CA 1
ATOM 607 C C . SER A 1 78 ? 43.956 -2.122 -67.233 1.00 54.59 78 SER A C 1
ATOM 609 O O . SER A 1 78 ? 43.367 -2.143 -66.152 1.00 54.59 78 SER A O 1
ATOM 611 N N . LYS A 1 79 ? 44.058 -1.010 -67.972 1.00 57.41 79 LYS A N 1
ATOM 612 C CA . LYS A 1 79 ? 43.468 0.274 -67.554 1.00 57.41 79 LYS A CA 1
ATOM 613 C C . LYS A 1 79 ? 41.948 0.174 -67.448 1.00 57.41 79 LYS A C 1
ATOM 615 O O . LYS A 1 79 ? 41.396 0.479 -66.400 1.00 57.41 79 LYS A O 1
ATOM 620 N N . ASN A 1 80 ? 41.309 -0.403 -68.466 1.00 58.03 80 ASN A N 1
ATOM 621 C CA . ASN A 1 80 ? 39.853 -0.554 -68.509 1.00 58.03 80 ASN A CA 1
ATOM 622 C C . ASN A 1 80 ? 39.318 -1.460 -67.381 1.00 58.03 80 ASN A C 1
ATOM 624 O O . ASN A 1 80 ? 38.273 -1.175 -66.810 1.00 58.03 80 ASN A O 1
ATOM 628 N N . ARG A 1 81 ? 40.060 -2.513 -66.998 1.00 63.06 81 ARG A N 1
ATOM 629 C CA . ARG A 1 81 ? 39.680 -3.4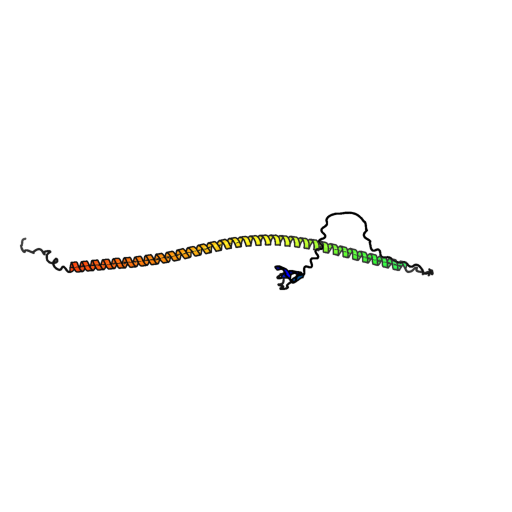03 -65.881 1.00 63.06 81 ARG A CA 1
ATOM 630 C C . ARG A 1 81 ? 39.803 -2.741 -64.506 1.00 63.06 81 ARG A C 1
ATOM 632 O O . ARG A 1 81 ? 39.097 -3.127 -63.581 1.00 63.06 81 ARG A O 1
ATOM 639 N N . ASN A 1 82 ? 40.723 -1.791 -64.352 1.00 71.94 82 ASN A N 1
ATOM 640 C CA . ASN A 1 82 ? 40.932 -1.068 -63.096 1.00 71.94 82 ASN A CA 1
ATOM 641 C C . ASN A 1 82 ? 39.851 0.007 -62.895 1.00 71.94 82 ASN A C 1
ATOM 643 O O . ASN A 1 82 ? 39.321 0.156 -61.798 1.00 71.94 82 ASN A O 1
ATOM 647 N N . ASP A 1 83 ? 39.463 0.685 -63.976 1.00 77.44 83 ASP A N 1
ATOM 648 C CA . ASP A 1 83 ? 38.420 1.711 -63.946 1.00 77.44 83 ASP A CA 1
ATOM 649 C C . ASP A 1 83 ? 37.037 1.113 -63.620 1.00 77.44 83 ASP A C 1
ATOM 651 O O . ASP A 1 83 ? 36.348 1.621 -62.735 1.00 77.44 83 ASP A O 1
ATOM 655 N N . GLU A 1 84 ? 36.675 -0.028 -64.221 1.00 82.75 84 GLU A N 1
ATOM 656 C CA . GLU A 1 84 ? 35.435 -0.757 -63.889 1.00 82.75 84 GLU A CA 1
ATOM 657 C C . GLU A 1 84 ? 35.416 -1.264 -62.434 1.00 82.75 84 GLU A C 1
ATOM 659 O O . GLU A 1 84 ? 34.388 -1.191 -61.757 1.00 82.75 84 GLU A O 1
ATOM 664 N N . ALA A 1 85 ? 36.549 -1.755 -61.921 1.00 84.75 85 ALA A N 1
ATOM 665 C CA . ALA A 1 85 ? 36.660 -2.212 -60.535 1.00 84.75 85 ALA A CA 1
ATOM 666 C C . ALA A 1 85 ? 36.551 -1.052 -59.527 1.00 84.75 85 ALA A C 1
ATOM 668 O O . ALA A 1 85 ? 35.907 -1.195 -58.485 1.00 84.75 85 ALA A O 1
ATOM 669 N N . ASN A 1 86 ? 37.131 0.111 -59.841 1.00 86.75 86 ASN A N 1
ATOM 670 C CA . ASN A 1 86 ? 37.005 1.316 -59.020 1.00 86.75 86 ASN A CA 1
ATOM 671 C C . ASN A 1 86 ? 35.575 1.867 -59.021 1.00 86.75 86 ASN A C 1
ATOM 673 O O . ASN A 1 86 ? 35.092 2.308 -57.979 1.00 86.75 86 ASN A O 1
ATOM 677 N N . GLU A 1 87 ? 34.875 1.817 -60.154 1.00 88.88 87 GLU A N 1
ATOM 678 C CA . GLU A 1 87 ? 33.473 2.231 -60.230 1.00 88.88 87 GLU A CA 1
ATOM 679 C C . GLU A 1 87 ? 32.560 1.301 -59.414 1.00 88.88 87 GLU A C 1
ATOM 681 O O . GLU A 1 87 ? 31.707 1.779 -58.663 1.00 88.88 87 GLU A O 1
ATOM 686 N N . GLN A 1 88 ? 32.797 -0.015 -59.465 1.00 91.62 88 GLN A N 1
ATOM 687 C CA . GLN A 1 88 ? 32.098 -0.988 -58.617 1.00 91.62 88 GLN A CA 1
ATOM 688 C C . GLN A 1 88 ? 32.371 -0.765 -57.123 1.00 91.62 88 GLN A C 1
ATOM 690 O O . GLN A 1 88 ? 31.436 -0.802 -56.323 1.00 91.62 88 GLN A O 1
ATOM 695 N N . LEU A 1 89 ? 33.620 -0.477 -56.738 1.00 93.81 89 LEU A N 1
ATOM 696 C CA . LEU A 1 89 ? 33.970 -0.124 -55.357 1.00 93.81 89 LEU A CA 1
ATOM 697 C C . LEU A 1 89 ? 33.280 1.166 -54.903 1.00 93.81 89 LEU A C 1
ATOM 699 O O . LEU A 1 89 ? 32.739 1.216 -53.802 1.00 93.81 89 LEU A O 1
ATOM 703 N N . LEU A 1 90 ? 33.244 2.200 -55.746 1.00 93.75 90 LEU A N 1
ATOM 704 C CA . LEU A 1 90 ? 32.546 3.451 -55.439 1.00 93.75 90 LEU A CA 1
ATOM 705 C C . LEU A 1 90 ? 31.033 3.250 -55.296 1.00 93.75 90 LEU A C 1
ATOM 707 O O . LEU A 1 90 ? 30.416 3.872 -54.430 1.00 93.75 90 LEU A O 1
ATOM 711 N N . ALA A 1 91 ? 30.430 2.395 -56.124 1.00 94.31 91 ALA A N 1
ATOM 712 C CA . ALA A 1 91 ? 29.021 2.039 -56.007 1.00 94.31 91 ALA A CA 1
ATOM 713 C C . ALA A 1 91 ? 28.739 1.265 -54.708 1.00 94.31 91 ALA A C 1
ATOM 715 O O . ALA A 1 91 ? 27.780 1.591 -54.009 1.00 94.31 91 ALA A O 1
ATOM 716 N N . ALA A 1 92 ? 29.600 0.308 -54.349 1.00 94.81 92 ALA A N 1
ATOM 717 C CA . ALA A 1 92 ? 29.499 -0.438 -53.096 1.00 94.81 92 ALA A CA 1
ATOM 718 C C . ALA A 1 92 ? 29.634 0.479 -51.869 1.00 94.81 92 ALA A C 1
ATOM 720 O O . ALA A 1 92 ? 28.794 0.427 -50.977 1.00 94.81 92 ALA A O 1
ATOM 721 N N . LEU A 1 93 ? 30.618 1.385 -51.865 1.00 95.88 93 LEU A N 1
ATOM 722 C CA . LEU A 1 93 ? 30.816 2.356 -50.782 1.00 95.88 93 LEU A CA 1
ATOM 723 C C . LEU A 1 93 ? 29.639 3.328 -50.637 1.00 95.88 93 LEU A C 1
ATOM 725 O O . LEU A 1 93 ? 29.283 3.704 -49.523 1.00 95.88 93 LEU A O 1
ATOM 729 N N . LYS A 1 94 ? 29.018 3.748 -51.746 1.00 96.75 94 LYS A N 1
ATOM 730 C CA . LYS A 1 94 ? 27.801 4.574 -51.695 1.00 96.75 94 LYS A CA 1
ATOM 731 C C . LYS A 1 94 ? 26.624 3.804 -51.103 1.00 96.75 94 LYS A C 1
ATOM 733 O O . LYS A 1 94 ? 25.941 4.346 -50.244 1.00 96.75 94 LYS A O 1
ATOM 738 N N . ALA A 1 95 ? 26.422 2.555 -51.519 1.00 96.31 95 ALA A N 1
ATOM 739 C CA . ALA A 1 95 ? 25.366 1.711 -50.967 1.00 96.31 95 ALA A CA 1
ATOM 740 C C . ALA A 1 95 ? 25.560 1.473 -49.459 1.00 96.31 95 ALA A C 1
ATOM 742 O O . ALA A 1 95 ? 24.609 1.617 -48.697 1.00 96.31 95 ALA A O 1
ATOM 743 N N . GLU A 1 96 ? 26.793 1.194 -49.024 1.00 96.50 96 GLU A N 1
ATOM 744 C CA . GLU A 1 96 ? 27.130 1.035 -47.606 1.00 96.50 96 GLU A CA 1
ATOM 745 C C . GLU A 1 96 ? 26.904 2.335 -46.820 1.00 96.50 96 GLU A C 1
ATOM 747 O O . GLU A 1 96 ? 26.317 2.312 -45.742 1.00 96.50 96 GLU A O 1
ATOM 752 N N . LYS A 1 97 ? 27.302 3.490 -47.368 1.00 97.06 97 LYS A N 1
ATOM 753 C CA . LYS A 1 97 ? 27.035 4.801 -46.758 1.00 97.06 97 LYS A CA 1
ATOM 754 C C . LYS A 1 97 ? 25.536 5.040 -46.568 1.00 97.06 97 LYS A C 1
ATOM 756 O O . LYS A 1 97 ? 25.128 5.459 -45.487 1.00 97.06 97 LYS A O 1
ATOM 761 N N . ASP A 1 98 ? 24.730 4.781 -47.593 1.00 97.31 98 ASP A N 1
ATOM 762 C CA . ASP A 1 98 ? 23.281 4.992 -47.540 1.00 97.31 98 ASP A CA 1
ATOM 763 C C . ASP A 1 98 ? 22.615 4.022 -46.543 1.00 97.31 98 ASP A C 1
ATOM 765 O O . ASP A 1 98 ? 21.715 4.410 -45.793 1.00 97.31 98 ASP A O 1
ATOM 769 N N . GLU A 1 99 ? 23.090 2.774 -46.468 1.00 97.38 99 GLU A N 1
ATOM 770 C CA . GLU A 1 99 ? 22.654 1.801 -45.463 1.00 97.38 99 GLU A CA 1
ATOM 771 C C . GLU A 1 99 ? 23.022 2.251 -44.041 1.00 97.38 99 GLU A C 1
ATOM 773 O O . GLU A 1 99 ? 22.166 2.252 -43.149 1.00 97.38 99 GLU A O 1
ATOM 778 N N . LEU A 1 100 ? 24.260 2.705 -43.825 1.00 97.44 100 LEU A N 1
ATOM 779 C CA . LEU A 1 100 ? 24.714 3.237 -42.541 1.00 97.44 100 LEU A CA 1
ATOM 780 C C . LEU A 1 100 ? 23.901 4.466 -42.120 1.00 97.44 100 LEU A C 1
ATOM 782 O O . LEU A 1 100 ? 23.457 4.531 -40.976 1.00 97.44 100 LEU A O 1
ATOM 786 N N . GLU A 1 101 ? 23.617 5.400 -43.027 1.00 97.38 101 GLU A N 1
ATOM 787 C CA . GLU A 1 101 ? 22.750 6.551 -42.747 1.00 97.38 101 GLU A CA 1
ATOM 788 C C . GLU A 1 101 ? 21.319 6.118 -42.390 1.00 97.38 101 GLU A C 1
ATOM 790 O O . GLU A 1 101 ? 20.726 6.637 -41.438 1.00 97.38 101 GLU A O 1
ATOM 795 N N . ALA A 1 102 ? 20.762 5.124 -43.087 1.00 97.19 102 ALA A N 1
ATOM 796 C CA . ALA A 1 102 ? 19.451 4.571 -42.756 1.00 97.19 102 ALA A CA 1
ATOM 797 C C . ALA A 1 102 ? 19.442 3.892 -41.375 1.00 97.19 102 ALA A C 1
ATOM 799 O O . ALA A 1 102 ? 18.467 4.022 -40.628 1.00 97.19 102 ALA A O 1
ATOM 800 N N . THR A 1 103 ? 20.517 3.182 -41.012 1.00 97.25 103 THR A N 1
ATOM 801 C CA . THR A 1 103 ? 20.640 2.580 -39.677 1.00 97.25 103 THR A CA 1
ATOM 802 C C . THR A 1 103 ? 20.793 3.618 -38.578 1.00 97.25 103 THR A C 1
ATOM 804 O O . THR A 1 103 ? 20.057 3.553 -37.596 1.00 97.25 103 THR A O 1
ATOM 807 N N . LEU A 1 104 ? 21.626 4.637 -38.783 1.00 97.69 104 LEU A N 1
ATOM 808 C CA . LEU A 1 104 ? 21.799 5.746 -37.850 1.00 97.69 104 LEU A CA 1
ATOM 809 C C . LEU A 1 104 ? 20.474 6.462 -37.563 1.00 97.69 104 LEU A C 1
ATOM 811 O O . LEU A 1 104 ? 20.157 6.738 -36.408 1.00 97.69 104 LEU A O 1
ATOM 815 N N . ASN A 1 105 ? 19.670 6.722 -38.596 1.00 97.81 105 ASN A N 1
ATOM 816 C CA . ASN A 1 105 ? 18.362 7.358 -38.433 1.00 97.81 105 ASN A CA 1
ATOM 817 C C . ASN A 1 105 ? 17.384 6.487 -37.628 1.00 97.81 105 ASN A C 1
ATOM 819 O O . ASN A 1 105 ? 16.634 7.001 -36.796 1.00 97.81 105 ASN A O 1
ATOM 823 N N . ARG A 1 106 ? 17.401 5.167 -37.845 1.00 97.81 106 ARG A N 1
ATOM 824 C CA . ARG A 1 106 ? 16.556 4.221 -37.102 1.00 97.81 106 ARG A CA 1
ATOM 825 C C . ARG A 1 106 ? 16.944 4.151 -35.630 1.00 97.81 106 ARG A C 1
ATOM 827 O O . ARG A 1 106 ? 16.070 4.263 -34.776 1.00 97.81 106 ARG A O 1
ATOM 834 N N . GLU A 1 107 ? 18.235 4.016 -35.345 1.00 97.12 107 GLU A N 1
ATOM 835 C CA . GLU A 1 107 ? 18.768 4.017 -33.978 1.00 97.12 107 GLU A CA 1
ATOM 836 C C . GLU A 1 107 ? 18.509 5.362 -33.283 1.00 97.12 107 GLU A C 1
ATOM 838 O O . GLU A 1 107 ? 18.160 5.407 -32.102 1.00 97.12 107 GLU A O 1
ATOM 843 N N . GLY A 1 108 ? 18.594 6.475 -34.020 1.00 98.06 108 GLY A N 1
ATOM 844 C CA . GLY A 1 108 ? 18.229 7.804 -33.530 1.00 98.06 108 GLY A CA 1
ATOM 845 C C . GLY A 1 108 ? 16.762 7.887 -33.099 1.00 98.06 108 GLY A C 1
ATOM 846 O O . GLY A 1 108 ? 16.472 8.375 -32.006 1.00 98.06 108 GLY A O 1
ATOM 847 N N . LEU A 1 109 ? 15.840 7.355 -33.908 1.00 98.06 109 LEU A N 1
ATOM 848 C CA . LEU A 1 109 ? 14.415 7.296 -33.566 1.00 98.06 109 LEU A CA 1
ATOM 849 C C . LEU A 1 109 ? 14.159 6.408 -32.341 1.00 98.06 109 LEU A C 1
ATOM 851 O O . LEU A 1 109 ? 13.450 6.824 -31.426 1.00 98.06 109 LEU A O 1
ATOM 855 N N . GLN A 1 110 ? 14.767 5.220 -32.293 1.00 98.00 110 GLN A N 1
ATOM 856 C CA . GLN A 1 110 ? 14.654 4.313 -31.146 1.00 98.00 110 GLN A CA 1
ATOM 857 C C . GLN A 1 110 ? 15.207 4.945 -29.866 1.00 98.00 110 GLN A C 1
ATOM 859 O O . GLN A 1 110 ? 14.598 4.838 -28.806 1.00 98.00 110 GLN A O 1
ATOM 864 N N . THR A 1 111 ? 16.317 5.677 -29.961 1.00 97.88 111 THR A N 1
ATOM 865 C CA . THR A 1 111 ? 16.894 6.407 -28.825 1.00 97.88 111 THR A CA 1
ATOM 866 C C . THR A 1 111 ? 15.925 7.455 -28.278 1.00 97.88 111 THR A C 1
ATOM 868 O O . THR A 1 111 ? 15.845 7.639 -27.064 1.00 97.88 111 THR A O 1
ATOM 871 N N . VAL A 1 112 ? 15.191 8.160 -29.145 1.00 98.19 112 VAL A N 1
ATOM 872 C CA . VAL A 1 112 ? 14.175 9.133 -28.713 1.00 98.19 112 VAL A CA 1
ATOM 873 C C . VAL A 1 112 ? 12.995 8.429 -28.043 1.00 98.19 112 VAL A C 1
ATOM 875 O O . VAL A 1 112 ? 12.597 8.849 -26.961 1.00 98.19 112 VAL A O 1
ATOM 878 N N . GLN A 1 113 ? 12.497 7.335 -28.626 1.00 98.44 113 GLN A N 1
ATOM 879 C CA . GLN A 1 113 ? 11.399 6.546 -28.052 1.00 98.44 113 GLN A CA 1
ATOM 880 C C . GLN A 1 113 ? 11.752 5.990 -26.668 1.00 98.44 113 GLN A C 1
ATOM 882 O O . GLN A 1 113 ? 11.004 6.176 -25.716 1.00 98.44 113 GLN A O 1
ATOM 887 N N . LEU A 1 114 ? 12.935 5.388 -26.520 1.00 98.44 114 LEU A N 1
ATOM 888 C CA . LEU A 1 114 ? 13.389 4.864 -25.231 1.00 98.44 114 LEU A CA 1
ATOM 889 C C . LEU A 1 114 ? 13.547 5.969 -24.181 1.00 98.44 114 LEU A C 1
ATOM 891 O O . LEU A 1 114 ? 13.249 5.751 -23.011 1.00 98.44 114 LEU A O 1
ATOM 895 N N . LYS A 1 115 ? 13.996 7.168 -24.575 1.00 98.44 115 LYS A N 1
ATOM 896 C CA . LYS A 1 115 ? 14.056 8.316 -23.657 1.00 98.44 115 LYS A CA 1
ATOM 897 C C . LYS A 1 115 ? 12.667 8.729 -23.181 1.00 98.44 115 LYS A C 1
ATOM 899 O O . LYS A 1 115 ? 12.508 8.999 -21.996 1.00 98.44 115 LYS A O 1
ATOM 904 N N . GLU A 1 116 ? 11.684 8.761 -24.075 1.00 98.44 116 GLU A N 1
ATOM 905 C CA . GLU A 1 116 ? 10.293 9.049 -23.718 1.00 98.44 116 GLU A CA 1
ATOM 906 C C . GLU A 1 116 ? 9.751 7.995 -22.741 1.00 98.44 116 GLU A C 1
ATOM 908 O O . GLU A 1 116 ? 9.319 8.351 -21.643 1.00 98.44 116 GLU A O 1
ATOM 913 N N . GLU A 1 117 ? 9.903 6.705 -23.053 1.00 98.44 117 GLU A N 1
ATOM 914 C CA . GLU A 1 117 ? 9.496 5.602 -22.171 1.00 98.44 117 GLU A CA 1
ATOM 915 C C . GLU A 1 117 ? 10.162 5.669 -20.788 1.00 98.44 117 GLU A C 1
ATOM 917 O O . GLU A 1 117 ? 9.499 5.434 -19.774 1.00 98.44 117 GLU A O 1
ATOM 922 N N . ILE A 1 118 ? 11.451 6.029 -20.725 1.00 98.50 118 ILE A N 1
ATOM 923 C CA . ILE A 1 118 ? 12.166 6.251 -19.460 1.00 98.50 118 ILE A CA 1
ATOM 924 C C . ILE A 1 118 ? 11.504 7.382 -18.673 1.00 98.50 118 ILE A C 1
ATOM 926 O O . ILE A 1 118 ? 11.170 7.184 -17.507 1.00 98.50 118 ILE A O 1
ATOM 930 N N . THR A 1 119 ? 11.260 8.539 -19.295 1.00 98.38 119 THR A N 1
ATOM 931 C CA . THR A 1 119 ? 10.644 9.679 -18.594 1.00 98.38 119 THR A CA 1
ATOM 932 C C . THR A 1 119 ? 9.227 9.374 -18.108 1.00 98.38 119 THR A C 1
ATOM 934 O O . THR A 1 119 ? 8.855 9.757 -16.998 1.00 98.38 119 THR A O 1
ATOM 937 N N . GLU A 1 120 ? 8.440 8.626 -18.883 1.00 98.50 120 GLU A N 1
ATOM 938 C CA . GLU A 1 120 ? 7.117 8.173 -18.459 1.00 98.50 120 GLU A CA 1
ATOM 939 C C . GLU A 1 120 ? 7.194 7.180 -17.296 1.00 98.50 120 GLU A C 1
ATOM 941 O O . GLU A 1 120 ? 6.419 7.268 -16.341 1.00 98.50 120 GLU A O 1
ATOM 946 N N . ALA A 1 121 ? 8.116 6.216 -17.359 1.00 98.31 121 ALA A N 1
ATOM 947 C CA . ALA A 1 121 ? 8.321 5.248 -16.290 1.00 98.31 121 ALA A CA 1
ATOM 948 C C . ALA A 1 121 ? 8.787 5.931 -14.996 1.00 98.31 121 ALA A C 1
ATOM 950 O O . ALA A 1 121 ? 8.297 5.593 -13.916 1.00 98.31 121 ALA A O 1
ATOM 951 N N . GLU A 1 122 ? 9.674 6.922 -15.093 1.00 98.25 122 GLU A N 1
ATOM 952 C CA . GLU A 1 122 ? 10.107 7.757 -13.971 1.00 98.25 122 GLU A CA 1
ATOM 953 C C . GLU A 1 122 ? 8.937 8.543 -13.363 1.00 98.25 122 GLU A C 1
ATOM 955 O O . GLU A 1 122 ? 8.775 8.547 -12.139 1.00 98.25 122 GLU A O 1
ATOM 960 N N . ALA A 1 123 ? 8.074 9.140 -14.193 1.00 98.38 123 ALA A N 1
ATOM 961 C CA . ALA A 1 123 ? 6.880 9.847 -13.730 1.00 98.38 123 ALA A CA 1
ATOM 962 C C . ALA A 1 123 ? 5.911 8.913 -12.982 1.00 98.38 123 ALA A C 1
ATOM 964 O O . ALA A 1 123 ? 5.515 9.214 -11.852 1.00 98.38 123 ALA A O 1
ATOM 965 N N . ARG A 1 124 ? 5.603 7.738 -13.551 1.00 98.50 124 ARG A N 1
ATOM 966 C CA . ARG A 1 124 ? 4.763 6.717 -12.892 1.00 98.50 124 ARG A CA 1
ATOM 967 C C . ARG A 1 124 ? 5.374 6.248 -11.570 1.00 98.50 124 ARG A C 1
ATOM 969 O O . ARG A 1 124 ? 4.662 6.057 -10.588 1.00 98.50 124 ARG A O 1
ATOM 976 N N . ASN A 1 125 ? 6.694 6.079 -11.511 1.00 98.25 125 ASN A N 1
ATOM 977 C CA . ASN A 1 125 ? 7.387 5.683 -10.284 1.00 98.25 125 ASN A CA 1
ATOM 978 C C . ASN A 1 125 ? 7.283 6.770 -9.194 1.00 98.25 125 ASN A C 1
ATOM 980 O O . ASN A 1 125 ? 7.025 6.473 -8.023 1.00 98.25 125 ASN A O 1
ATOM 984 N N . ALA A 1 126 ? 7.397 8.045 -9.577 1.00 98.44 126 ALA A N 1
ATOM 985 C CA . ALA A 1 126 ? 7.204 9.165 -8.661 1.00 98.44 126 ALA A CA 1
ATOM 986 C C . ALA A 1 126 ? 5.766 9.231 -8.111 1.00 98.44 126 ALA A C 1
ATOM 988 O O . ALA A 1 126 ? 5.578 9.508 -6.924 1.00 98.44 126 ALA A O 1
ATOM 989 N N . GLU A 1 127 ? 4.756 8.956 -8.939 1.00 98.44 127 GLU A N 1
ATOM 990 C CA . GLU A 1 127 ? 3.353 8.866 -8.510 1.00 98.44 127 GLU A CA 1
ATOM 991 C C . GLU A 1 127 ? 3.128 7.706 -7.537 1.00 98.44 127 GLU A C 1
ATOM 993 O O . GLU A 1 127 ? 2.655 7.933 -6.421 1.00 98.44 127 GLU A O 1
ATOM 998 N N . LEU A 1 128 ? 3.573 6.496 -7.889 1.00 98.56 128 LEU A N 1
ATOM 999 C CA . LEU A 1 128 ? 3.474 5.318 -7.020 1.00 98.56 128 LEU A CA 1
ATOM 1000 C C . LEU A 1 128 ? 4.163 5.538 -5.669 1.00 98.56 128 LEU A C 1
ATOM 1002 O O . LEU A 1 128 ? 3.662 5.112 -4.630 1.00 98.56 128 LEU A O 1
ATOM 1006 N N . THR A 1 129 ? 5.294 6.241 -5.651 1.00 98.50 129 THR A N 1
ATOM 1007 C CA . THR A 1 129 ? 5.994 6.577 -4.405 1.00 98.50 129 THR A CA 1
ATOM 1008 C C . THR A 1 129 ? 5.152 7.490 -3.507 1.00 98.50 129 THR A C 1
ATOM 1010 O O . THR A 1 129 ? 5.095 7.277 -2.291 1.00 98.50 129 THR A O 1
ATOM 1013 N N . LYS A 1 130 ? 4.453 8.478 -4.085 1.00 98.56 130 LYS A N 1
ATOM 1014 C CA . LYS A 1 130 ? 3.535 9.358 -3.341 1.00 98.56 130 LYS A CA 1
ATOM 1015 C C . LYS A 1 130 ? 2.331 8.587 -2.807 1.00 98.56 130 LYS A C 1
ATOM 1017 O O . LYS A 1 130 ? 1.975 8.762 -1.642 1.00 98.56 130 LYS A O 1
ATOM 1022 N N . GLU A 1 131 ? 1.734 7.716 -3.617 1.00 98.56 131 GLU A N 1
ATOM 1023 C CA . GLU A 1 131 ? 0.626 6.855 -3.187 1.00 98.56 131 GLU A CA 1
ATOM 1024 C C . GLU A 1 131 ? 1.044 5.937 -2.040 1.00 98.56 131 GLU A C 1
ATOM 1026 O O . GLU A 1 131 ? 0.354 5.845 -1.027 1.00 98.56 131 GLU A O 1
ATOM 1031 N N . LEU A 1 132 ? 2.220 5.320 -2.142 1.00 98.62 132 LEU A N 1
ATOM 1032 C CA . LEU A 1 132 ? 2.766 4.457 -1.103 1.00 98.62 132 LEU A CA 1
ATOM 1033 C C . LEU A 1 132 ? 2.955 5.230 0.212 1.00 98.62 132 LEU A C 1
ATOM 1035 O O . LEU A 1 132 ? 2.580 4.746 1.284 1.00 98.62 132 LEU A O 1
ATOM 1039 N N . GLN A 1 133 ? 3.483 6.455 0.151 1.00 98.56 133 GLN A N 1
ATOM 1040 C CA . GLN A 1 133 ? 3.578 7.327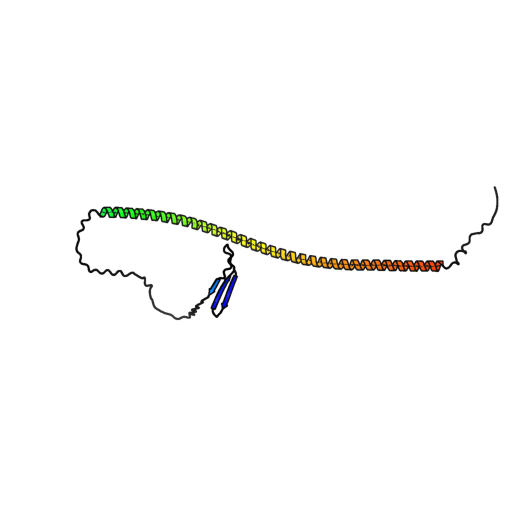 1.323 1.00 98.56 133 GLN A CA 1
ATOM 1041 C C . GLN A 1 133 ? 2.194 7.667 1.903 1.00 98.56 133 GLN A C 1
ATOM 1043 O O . GLN A 1 133 ? 2.025 7.622 3.124 1.00 98.56 133 GLN A O 1
ATOM 1048 N N . ALA A 1 134 ? 1.203 7.962 1.059 1.00 98.56 134 ALA A N 1
ATOM 1049 C CA . ALA A 1 134 ? -0.163 8.240 1.496 1.00 98.56 134 ALA A CA 1
ATOM 1050 C C . ALA A 1 134 ? -0.800 7.025 2.193 1.00 98.56 134 ALA A C 1
ATOM 1052 O O . ALA A 1 134 ? -1.345 7.166 3.288 1.00 98.56 134 ALA A O 1
ATOM 1053 N N . VAL A 1 135 ? -0.656 5.823 1.624 1.00 98.69 135 VAL A N 1
ATOM 1054 C CA . VAL A 1 135 ? -1.150 4.564 2.207 1.00 98.69 135 VAL A CA 1
ATOM 1055 C C . VAL A 1 135 ? -0.471 4.268 3.545 1.00 98.69 135 VAL A C 1
ATOM 1057 O O . VAL A 1 135 ? -1.141 3.879 4.499 1.00 98.69 135 VAL A O 1
ATOM 1060 N N . ARG A 1 136 ? 0.841 4.508 3.674 1.00 98.50 136 ARG A N 1
ATOM 1061 C CA . ARG A 1 136 ? 1.538 4.399 4.970 1.00 98.50 136 ARG A CA 1
ATOM 1062 C C . ARG A 1 136 ? 0.973 5.370 6.010 1.00 98.50 136 ARG A C 1
ATOM 1064 O O . ARG A 1 136 ? 0.798 4.983 7.163 1.00 98.50 136 ARG A O 1
ATOM 1071 N N . GLY A 1 137 ? 0.665 6.604 5.609 1.00 98.50 137 GLY A N 1
ATOM 1072 C CA . GLY A 1 137 ? 0.018 7.589 6.479 1.00 98.50 137 GLY A CA 1
ATOM 1073 C C . GLY A 1 137 ? -1.377 7.148 6.932 1.00 98.50 137 GLY A C 1
ATOM 1074 O O . GLY A 1 137 ? -1.692 7.221 8.119 1.00 98.50 137 GLY A O 1
ATOM 1075 N N . GLN A 1 138 ? -2.187 6.624 6.009 1.00 98.56 138 GLN A N 1
ATOM 1076 C CA . GLN A 1 138 ? -3.507 6.065 6.319 1.00 98.56 138 GLN A CA 1
ATOM 1077 C C . GLN A 1 138 ? -3.413 4.862 7.263 1.00 98.56 138 GLN A C 1
ATOM 1079 O O . GLN A 1 138 ? -4.174 4.782 8.224 1.00 98.56 138 GLN A O 1
ATOM 1084 N N . LEU A 1 139 ? -2.448 3.965 7.043 1.00 98.56 139 LEU A N 1
ATOM 1085 C CA . LEU A 1 139 ? -2.215 2.821 7.921 1.00 98.56 139 LEU A CA 1
ATOM 1086 C C . LEU A 1 139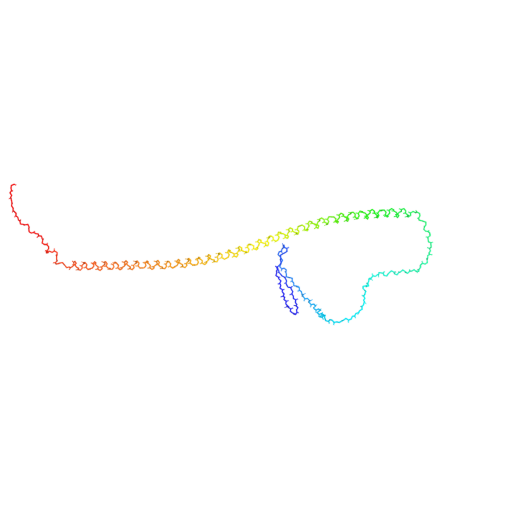 ? -1.880 3.266 9.350 1.00 98.56 139 LEU A C 1
ATOM 1088 O O . LEU A 1 139 ? -2.454 2.736 10.295 1.00 98.56 139 LEU A O 1
ATOM 1092 N N . ALA A 1 140 ? -1.004 4.259 9.521 1.00 98.50 140 ALA A N 1
ATOM 1093 C CA . ALA A 1 140 ? -0.670 4.795 10.842 1.00 98.50 140 ALA A CA 1
ATOM 1094 C C . ALA A 1 140 ? -1.887 5.438 11.542 1.00 98.50 140 ALA A C 1
ATOM 1096 O O . ALA A 1 140 ? -2.071 5.292 12.757 1.00 98.50 140 ALA A O 1
ATOM 1097 N N . ALA A 1 141 ? -2.745 6.122 10.777 1.00 98.44 141 ALA A N 1
ATOM 1098 C CA . ALA A 1 141 ? -3.989 6.691 11.288 1.00 98.44 141 ALA A CA 1
ATOM 1099 C C . ALA A 1 141 ? -4.975 5.599 11.740 1.00 98.44 141 ALA A C 1
ATOM 1101 O O . ALA A 1 141 ? -5.526 5.690 12.839 1.00 98.44 141 ALA A O 1
ATOM 1102 N N . GLU A 1 142 ? -5.149 4.539 10.946 1.00 98.31 142 GLU A N 1
ATOM 1103 C CA . GLU A 1 142 ? -6.001 3.399 11.303 1.00 98.31 142 GLU A CA 1
ATOM 1104 C C . GLU A 1 142 ? -5.446 2.610 12.489 1.00 98.31 142 GLU A C 1
ATOM 1106 O O . GLU A 1 142 ? -6.203 2.281 13.394 1.00 98.31 142 GLU A O 1
ATOM 1111 N N . GLN A 1 143 ? -4.132 2.393 12.571 1.00 98.62 143 GLN A N 1
ATOM 1112 C CA . GLN A 1 143 ? -3.504 1.773 13.745 1.00 98.62 143 GLN A CA 1
ATOM 1113 C C . GLN A 1 143 ? -3.801 2.561 15.026 1.00 98.62 143 GLN A C 1
ATOM 1115 O O . GLN A 1 143 ? -4.178 1.985 16.046 1.00 98.62 143 GLN A O 1
ATOM 1120 N N . SER A 1 144 ? -3.707 3.891 14.961 1.00 98.38 144 SER A N 1
ATOM 1121 C CA . SER A 1 144 ? -4.048 4.764 16.088 1.00 98.38 144 SER A CA 1
ATOM 1122 C C . SER A 1 144 ? -5.541 4.701 16.436 1.00 98.38 144 SER A C 1
ATOM 1124 O O . SER A 1 144 ? -5.909 4.773 17.610 1.00 98.38 144 SER A O 1
ATOM 1126 N N . ARG A 1 145 ? -6.417 4.571 15.430 1.00 98.62 145 ARG A N 1
ATOM 1127 C CA . ARG A 1 145 ? -7.867 4.426 15.618 1.00 98.62 145 ARG A CA 1
ATOM 1128 C C . ARG A 1 145 ? -8.221 3.081 16.253 1.00 98.62 145 ARG A C 1
ATOM 1130 O O . ARG A 1 145 ? -8.995 3.066 17.205 1.00 98.62 145 ARG A O 1
ATOM 1137 N N . CYS A 1 146 ? -7.635 1.985 15.774 1.00 98.44 146 CYS A N 1
ATOM 1138 C CA . CYS A 1 146 ? -7.799 0.649 16.343 1.00 98.44 146 CYS A CA 1
ATOM 1139 C C . CYS A 1 146 ? -7.365 0.619 17.808 1.00 98.44 146 CYS A C 1
ATOM 1141 O O . CYS A 1 146 ? -8.139 0.166 18.642 1.00 98.44 146 CYS A O 1
ATOM 1143 N N . PHE A 1 147 ? -6.205 1.195 18.139 1.00 98.56 147 PHE A N 1
ATOM 1144 C CA . PHE A 1 147 ? -5.738 1.271 19.524 1.00 98.56 147 PHE A CA 1
ATOM 1145 C C . PHE A 1 147 ? -6.732 2.005 20.440 1.00 98.56 147 PHE A C 1
ATOM 1147 O O . PHE A 1 147 ? -7.050 1.521 21.521 1.00 98.56 147 PHE A O 1
ATOM 1154 N N . LYS A 1 148 ? -7.280 3.149 20.002 1.00 98.62 148 LYS A N 1
ATOM 1155 C CA . LYS A 1 148 ? -8.311 3.869 20.773 1.00 98.62 148 LYS A CA 1
ATOM 1156 C C . LYS A 1 148 ? -9.556 3.014 21.001 1.00 98.62 148 LYS A C 1
ATOM 1158 O O . LYS A 1 148 ? -10.029 2.924 22.125 1.00 98.62 148 LYS A O 1
ATOM 1163 N N . LEU A 1 149 ? -10.048 2.355 19.952 1.00 98.69 149 LEU A N 1
ATOM 1164 C CA . LEU A 1 149 ? -11.215 1.480 20.059 1.00 98.69 149 LEU A CA 1
ATOM 1165 C C . LEU A 1 149 ? -10.956 0.280 20.979 1.00 98.69 149 LEU A C 1
ATOM 1167 O O . LEU A 1 149 ? -11.851 -0.127 21.712 1.00 98.69 149 LEU A O 1
ATOM 1171 N N . GLU A 1 150 ? -9.747 -0.282 20.978 1.00 98.56 150 GLU A N 1
ATOM 1172 C CA . GLU A 1 150 ? -9.362 -1.354 21.903 1.00 98.56 150 GLU A CA 1
ATOM 1173 C C . GLU A 1 150 ? -9.392 -0.889 23.362 1.00 98.56 150 GLU A C 1
ATOM 1175 O O . GLU A 1 150 ? -9.910 -1.609 24.222 1.00 98.56 150 GLU A O 1
ATOM 1180 N N . VAL A 1 151 ? -8.897 0.324 23.632 1.00 98.75 151 VAL A N 1
ATOM 1181 C CA . VAL A 1 151 ? -8.979 0.952 24.959 1.00 98.75 151 VAL A CA 1
ATOM 1182 C C . VAL A 1 151 ? -10.440 1.169 25.363 1.00 98.75 151 VAL A C 1
ATOM 1184 O O . VAL A 1 151 ? -10.842 0.701 26.428 1.00 98.75 151 VAL A O 1
ATOM 1187 N N . ASP A 1 152 ? -11.262 1.770 24.497 1.00 98.69 152 ASP A N 1
ATOM 1188 C CA . ASP A 1 152 ? -12.685 2.020 24.772 1.00 98.69 152 ASP A CA 1
ATOM 1189 C C . ASP A 1 152 ? -13.446 0.715 25.063 1.00 98.69 152 ASP A C 1
ATOM 1191 O O . ASP A 1 152 ? -14.256 0.632 25.991 1.00 98.69 152 ASP A O 1
ATOM 1195 N N . VAL A 1 153 ? -13.165 -0.347 24.301 1.00 98.75 153 VAL A N 1
ATOM 1196 C CA . VAL A 1 153 ? -13.756 -1.674 24.520 1.00 98.75 153 VAL A CA 1
ATOM 1197 C C . VAL A 1 153 ? -13.341 -2.250 25.876 1.00 98.75 153 VAL A C 1
ATOM 1199 O O . VAL A 1 153 ? -14.172 -2.859 26.556 1.00 98.75 153 VAL A O 1
ATOM 1202 N N . ALA A 1 154 ? -12.086 -2.074 26.295 1.00 98.56 154 ALA A N 1
ATOM 1203 C CA . ALA A 1 154 ? -11.626 -2.518 27.609 1.00 98.56 154 ALA A CA 1
ATOM 1204 C C . ALA A 1 154 ? -12.314 -1.742 28.746 1.00 98.56 154 ALA A C 1
ATOM 1206 O O . ALA A 1 154 ? -12.804 -2.359 29.696 1.00 98.56 154 ALA A O 1
ATOM 1207 N N . GLU A 1 155 ? -12.438 -0.419 28.620 1.00 98.44 155 GLU A N 1
ATOM 1208 C CA . GLU A 1 155 ? -13.146 0.415 29.597 1.00 98.44 155 GLU A CA 1
ATOM 1209 C C . GLU A 1 155 ? -14.628 0.041 29.715 1.00 98.44 155 GLU A C 1
ATOM 1211 O O . GLU A 1 155 ? -15.167 -0.062 30.820 1.00 98.44 155 GLU A O 1
ATOM 1216 N N . LEU A 1 156 ? -15.305 -0.190 28.587 1.00 98.69 156 LEU A N 1
ATOM 1217 C CA . LEU A 1 156 ? -16.708 -0.606 28.581 1.00 98.69 156 LEU A CA 1
ATOM 1218 C C . LEU A 1 156 ? -16.894 -1.981 29.228 1.00 98.69 156 LEU A C 1
ATOM 1220 O O . LEU A 1 156 ? -17.834 -2.166 30.002 1.00 98.69 156 LEU A O 1
ATOM 1224 N N . ARG A 1 157 ? -15.985 -2.930 28.978 1.00 98.56 157 ARG A N 1
ATOM 1225 C CA . ARG A 1 157 ? -16.001 -4.242 29.646 1.00 98.56 157 ARG A CA 1
ATOM 1226 C C . ARG A 1 157 ? -15.824 -4.114 31.157 1.00 98.56 157 ARG A C 1
ATOM 1228 O O . ARG A 1 157 ? -16.530 -4.789 31.900 1.00 98.56 157 ARG A O 1
ATOM 1235 N N . GLN A 1 158 ? -14.937 -3.232 31.615 1.00 98.50 158 GLN A N 1
ATOM 1236 C CA . GLN A 1 158 ? -14.756 -2.966 33.043 1.00 98.50 158 GLN A CA 1
ATOM 1237 C C . GLN A 1 158 ? -16.020 -2.358 33.668 1.00 98.50 158 GLN A C 1
ATOM 1239 O O . GLN A 1 158 ? -16.473 -2.812 34.721 1.00 98.50 158 GLN A O 1
ATOM 1244 N N . LYS A 1 159 ? -16.622 -1.357 33.012 1.00 98.50 159 LYS A N 1
ATOM 1245 C CA . LYS A 1 159 ? -17.876 -0.738 33.469 1.00 98.50 159 LYS A CA 1
ATOM 1246 C C . LYS A 1 159 ? -19.001 -1.767 33.564 1.00 98.50 159 LYS A C 1
ATOM 1248 O O . LYS A 1 159 ? -19.711 -1.790 34.565 1.00 98.50 159 LYS A O 1
ATOM 1253 N N . LEU A 1 160 ? -19.115 -2.657 32.581 1.00 98.56 160 LEU A N 1
ATOM 1254 C CA . LEU A 1 160 ? -20.105 -3.732 32.596 1.00 98.56 160 LEU A CA 1
ATOM 1255 C C . LEU A 1 160 ? -19.921 -4.667 33.801 1.00 98.56 160 LEU A C 1
ATOM 1257 O O . LEU A 1 160 ? -20.868 -4.889 34.546 1.00 98.56 160 LEU A O 1
ATOM 1261 N N . GLN A 1 161 ? -18.692 -5.120 34.068 1.00 98.19 161 GLN A N 1
ATOM 1262 C CA . GLN A 1 161 ? -18.400 -5.952 35.243 1.00 98.19 161 GLN A CA 1
ATOM 1263 C C . GLN A 1 161 ? -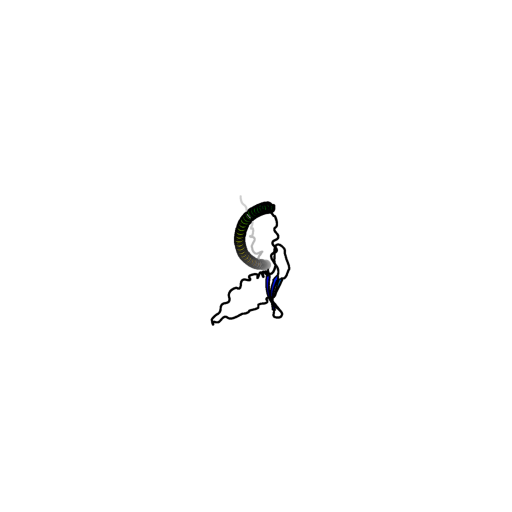18.765 -5.257 36.564 1.00 98.19 161 GLN A C 1
ATOM 1265 O O . GLN A 1 161 ? -19.270 -5.899 37.485 1.00 98.19 161 GLN A O 1
ATOM 1270 N N . SER A 1 162 ? -18.530 -3.943 36.662 1.00 98.19 162 SER A N 1
ATOM 1271 C CA . SER A 1 162 ? -18.904 -3.166 37.850 1.00 98.19 162 SER A CA 1
ATOM 1272 C C . SER A 1 162 ? -20.423 -3.058 38.036 1.00 98.19 162 SER A C 1
ATOM 1274 O O . SER A 1 162 ? -20.907 -3.151 39.164 1.00 98.19 162 SER A O 1
ATOM 1276 N N . LEU A 1 163 ? -21.181 -2.926 36.942 1.00 98.50 163 LEU A N 1
ATOM 1277 C CA . LEU A 1 163 ? -22.644 -2.904 36.975 1.00 98.50 163 LEU A CA 1
ATOM 1278 C C . LEU A 1 163 ? -23.210 -4.259 37.404 1.00 98.50 163 LEU A C 1
ATOM 1280 O O . LEU A 1 163 ? -24.067 -4.295 38.283 1.00 98.50 163 LEU A O 1
ATOM 1284 N N . ASP A 1 164 ? -22.676 -5.360 36.873 1.00 98.12 164 ASP A N 1
ATOM 1285 C CA . ASP A 1 164 ? -23.089 -6.713 37.264 1.00 98.12 164 ASP A CA 1
ATOM 1286 C C . ASP A 1 164 ? -22.839 -6.980 38.762 1.00 98.12 164 ASP A C 1
ATOM 1288 O O . ASP A 1 164 ? -23.568 -7.736 39.411 1.00 98.12 164 ASP A O 1
ATOM 1292 N N . ALA A 1 165 ? -21.772 -6.414 39.335 1.00 97.81 165 ALA A N 1
ATOM 1293 C CA . ALA A 1 165 ? -21.490 -6.528 40.766 1.00 97.81 165 ALA A CA 1
ATOM 1294 C C . ALA A 1 165 ? -22.521 -5.755 41.603 1.00 97.81 165 ALA A C 1
ATOM 1296 O O . ALA A 1 165 ? -23.075 -6.304 42.559 1.00 97.81 165 ALA A O 1
ATOM 1297 N N . LEU A 1 166 ? -22.826 -4.519 41.200 1.00 98.31 166 LEU A N 1
ATOM 1298 C CA . LEU A 1 166 ? -23.819 -3.683 41.871 1.00 98.31 166 LEU A CA 1
ATOM 1299 C C . LEU A 1 166 ? -25.226 -4.292 41.783 1.00 98.31 166 LEU A C 1
ATOM 1301 O O . LEU A 1 166 ? -25.969 -4.274 42.760 1.00 98.31 166 LEU A O 1
ATOM 1305 N N . GLU A 1 167 ? -25.589 -4.886 40.644 1.00 98.25 167 GLU A N 1
ATOM 1306 C CA . GLU A 1 167 ? -26.877 -5.565 40.477 1.00 98.25 167 GLU A CA 1
ATOM 1307 C C . GLU A 1 167 ? -27.048 -6.714 41.480 1.00 98.25 167 GLU A C 1
ATOM 1309 O O . GLU A 1 167 ? -28.093 -6.813 42.130 1.00 98.25 167 GLU A O 1
ATOM 1314 N N . ARG A 1 168 ? -26.004 -7.530 41.688 1.00 98.12 168 ARG A N 1
ATOM 1315 C CA . ARG A 1 168 ? -26.020 -8.603 42.698 1.00 98.12 168 ARG A CA 1
ATOM 1316 C C . ARG A 1 168 ? -26.170 -8.062 44.117 1.00 98.12 168 ARG A C 1
ATOM 1318 O O . ARG A 1 168 ? -26.917 -8.640 44.906 1.00 98.12 168 ARG A O 1
ATOM 1325 N N . GLU A 1 169 ? -25.491 -6.966 44.450 1.00 97.62 169 GLU A N 1
ATOM 1326 C CA . GLU A 1 169 ? -25.617 -6.325 45.764 1.00 97.62 169 GLU A CA 1
ATOM 1327 C C . GLU A 1 169 ? -27.040 -5.805 45.997 1.00 97.62 169 GLU A C 1
ATOM 1329 O O . GLU A 1 169 ? -27.646 -6.082 47.033 1.00 97.62 169 GLU A O 1
ATOM 1334 N N . VAL A 1 170 ? -27.630 -5.136 45.004 1.00 98.31 170 VAL A N 1
ATOM 1335 C CA . VAL A 1 170 ? -29.018 -4.668 45.079 1.00 98.31 170 VAL A CA 1
ATOM 1336 C C . VAL A 1 170 ? -29.985 -5.845 45.233 1.00 98.31 170 VAL A C 1
ATOM 1338 O O . VAL A 1 170 ? -30.940 -5.769 46.009 1.00 98.31 170 VAL A O 1
ATOM 1341 N N . GLU A 1 171 ? -29.762 -6.947 44.521 1.00 98.31 171 GLU A N 1
ATOM 1342 C CA . GLU A 1 171 ? -30.597 -8.140 44.638 1.00 98.31 171 GLU A CA 1
ATOM 1343 C C . GLU A 1 171 ? -30.489 -8.789 46.031 1.00 98.31 171 GLU A C 1
ATOM 1345 O O . GLU A 1 171 ? -31.500 -9.208 46.601 1.00 98.31 171 GLU A O 1
ATOM 1350 N N . LEU A 1 172 ? -29.289 -8.825 46.622 1.00 98.31 172 LEU A N 1
ATOM 1351 C CA . LEU A 1 172 ? -29.080 -9.265 48.005 1.00 98.31 172 LEU A CA 1
ATOM 1352 C C . LEU A 1 172 ? -29.799 -8.357 49.006 1.00 98.31 172 LEU A C 1
ATOM 1354 O O . LEU A 1 172 ? -30.520 -8.862 49.867 1.00 98.31 172 LEU A O 1
ATOM 1358 N N . LEU A 1 173 ? -29.672 -7.037 48.866 1.00 98.12 173 LEU A N 1
ATOM 1359 C CA . LEU A 1 173 ? -30.349 -6.068 49.732 1.00 98.12 173 LEU A CA 1
ATOM 1360 C C . LEU A 1 173 ? -31.875 -6.191 49.640 1.00 98.12 173 LEU A C 1
ATOM 1362 O O . LEU A 1 173 ? -32.563 -6.139 50.659 1.00 98.12 173 LEU A O 1
ATOM 1366 N N . ARG A 1 174 ? -32.424 -6.424 48.440 1.00 98.00 174 ARG A N 1
ATOM 1367 C CA . ARG A 1 174 ? -33.862 -6.690 48.258 1.00 98.00 174 ARG A CA 1
ATOM 1368 C C . ARG A 1 174 ? -34.306 -7.955 48.993 1.00 98.00 174 ARG A C 1
ATOM 1370 O O . ARG A 1 174 ? -35.341 -7.926 49.656 1.00 98.00 174 ARG A O 1
ATOM 1377 N N . ARG A 1 175 ? -33.526 -9.041 48.922 1.00 97.75 175 ARG A N 1
ATOM 1378 C CA . ARG A 1 175 ? -33.810 -10.288 49.658 1.00 97.75 175 ARG A CA 1
ATOM 1379 C C . ARG A 1 175 ? -33.741 -10.087 51.173 1.00 97.75 175 ARG A C 1
ATOM 1381 O O . ARG A 1 175 ? -34.634 -10.544 51.880 1.00 97.75 175 ARG A O 1
ATOM 1388 N N . GLN A 1 176 ? -32.723 -9.382 51.668 1.00 97.69 176 GLN A N 1
ATOM 1389 C CA . GLN A 1 176 ? -32.579 -9.069 53.095 1.00 97.69 176 GLN A CA 1
ATOM 1390 C C . GLN A 1 176 ? -33.742 -8.219 53.612 1.00 97.69 176 GLN A C 1
ATOM 1392 O O . GLN A 1 176 ? -34.309 -8.527 54.660 1.00 97.69 176 GLN A O 1
ATOM 1397 N N . LYS A 1 177 ? -34.142 -7.192 52.853 1.00 97.75 177 LYS A N 1
ATOM 1398 C CA . LYS A 1 177 ? -35.298 -6.356 53.184 1.00 97.75 177 LYS A CA 1
ATOM 1399 C C . LYS A 1 177 ? -36.583 -7.185 53.273 1.00 97.75 177 LYS A C 1
ATOM 1401 O O . LYS A 1 177 ? -37.276 -7.095 54.279 1.00 97.75 177 LYS A O 1
ATOM 1406 N N . ALA A 1 178 ? -36.860 -8.031 52.279 1.00 97.19 178 ALA A N 1
ATOM 1407 C CA . ALA A 1 178 ? -38.044 -8.892 52.287 1.00 97.19 178 ALA A CA 1
ATOM 1408 C C . ALA A 1 178 ? -38.056 -9.872 53.477 1.00 97.19 178 ALA A C 1
ATOM 1410 O O . ALA A 1 178 ? -39.096 -10.073 54.101 1.00 97.19 178 ALA A O 1
ATOM 1411 N N . ALA A 1 179 ? -36.901 -10.449 53.832 1.00 96.94 179 ALA A N 1
ATOM 1412 C CA . ALA A 1 179 ? -36.780 -11.327 54.995 1.00 96.94 179 ALA A CA 1
ATOM 1413 C C . ALA A 1 179 ? -37.043 -10.584 56.318 1.00 96.94 179 ALA A C 1
ATOM 1415 O O . ALA A 1 179 ? -37.780 -11.090 57.162 1.00 96.94 179 ALA A O 1
ATOM 1416 N N . SER A 1 180 ? -36.496 -9.373 56.475 1.00 95.94 180 SER A N 1
ATOM 1417 C CA . SER A 1 180 ? -36.724 -8.531 57.657 1.00 95.94 180 SER A CA 1
ATOM 1418 C C . SER A 1 180 ? -38.188 -8.093 57.779 1.00 95.94 180 SER A C 1
ATOM 1420 O O . SER A 1 180 ? -38.762 -8.172 58.863 1.00 95.94 180 SER A O 1
ATOM 1422 N N . GLU A 1 181 ? -38.826 -7.703 56.673 1.00 96.44 181 GLU A N 1
ATOM 1423 C CA . GLU A 1 181 ? -40.256 -7.367 56.643 1.00 96.44 181 GLU A CA 1
ATOM 1424 C C . GLU A 1 181 ? -41.131 -8.575 57.013 1.00 96.44 181 GLU A C 1
ATOM 1426 O O . GLU A 1 181 ? -42.105 -8.441 57.756 1.00 96.44 181 GLU A O 1
ATOM 1431 N N . GLN A 1 182 ? -40.770 -9.773 56.547 1.00 94.56 182 GLN A N 1
ATOM 1432 C CA . GLN A 1 182 ? -41.488 -11.001 56.877 1.00 94.56 182 GLN A CA 1
ATOM 1433 C C . GLN A 1 182 ? -41.304 -11.415 58.344 1.00 94.56 182 GLN A C 1
ATOM 1435 O O . GLN A 1 182 ? -42.264 -11.866 58.975 1.00 94.56 182 GLN A O 1
ATOM 1440 N N . GLU A 1 183 ? -40.104 -11.249 58.907 1.00 94.56 183 GLU A N 1
ATOM 1441 C CA . GLU A 1 183 ? -39.850 -11.467 60.334 1.00 94.56 183 GLU A CA 1
ATOM 1442 C C . GLU A 1 183 ? -40.668 -10.496 61.192 1.00 94.56 183 GLU A C 1
ATOM 1444 O O . GLU A 1 183 ? -41.348 -10.930 62.125 1.00 94.56 183 GLU A O 1
ATOM 1449 N N . GLN A 1 184 ? -40.690 -9.213 60.822 1.00 92.25 184 GLN A N 1
ATOM 1450 C CA . GLN A 1 184 ? -41.490 -8.197 61.501 1.00 92.25 184 GLN A CA 1
ATOM 1451 C C . GLN A 1 184 ? -42.985 -8.549 61.464 1.00 92.25 184 GLN A C 1
ATOM 1453 O O . GLN A 1 184 ? -43.640 -8.582 62.504 1.00 92.25 184 GLN A O 1
ATOM 1458 N N . ALA A 1 185 ? -43.513 -8.930 60.296 1.00 93.00 185 ALA A N 1
ATOM 1459 C CA . ALA A 1 185 ? -44.901 -9.367 60.161 1.00 93.00 185 ALA A CA 1
ATOM 1460 C C . ALA A 1 185 ? -45.214 -10.621 61.003 1.00 93.00 185 ALA A C 1
ATOM 1462 O O . ALA A 1 185 ? -46.307 -10.747 61.564 1.00 93.00 185 ALA A O 1
ATOM 1463 N N . ALA A 1 186 ? -44.263 -11.553 61.127 1.00 92.56 186 ALA A N 1
ATOM 1464 C CA . ALA A 1 186 ? -44.411 -12.736 61.969 1.00 92.56 186 ALA A CA 1
ATOM 1465 C C . ALA A 1 186 ? -44.406 -12.391 63.468 1.00 92.56 186 ALA A C 1
ATOM 1467 O O . ALA A 1 186 ? -45.169 -12.992 64.232 1.00 92.56 186 ALA A O 1
ATOM 1468 N N . LEU A 1 187 ? -43.578 -11.433 63.897 1.00 91.88 187 LEU A N 1
ATOM 1469 C CA . LEU A 1 187 ? -43.573 -10.913 65.267 1.00 91.88 187 LEU A CA 1
ATOM 1470 C C . LEU A 1 187 ? -44.885 -10.192 65.589 1.00 91.88 187 LEU A C 1
ATOM 1472 O O . LEU A 1 187 ? -45.509 -10.516 66.600 1.00 91.88 187 LEU A O 1
ATOM 1476 N N . ASP A 1 188 ? -45.364 -9.319 64.705 1.00 90.44 188 ASP A N 1
ATOM 1477 C CA . ASP A 1 188 ? -46.639 -8.611 64.867 1.00 90.44 188 ASP A CA 1
ATOM 1478 C C . ASP A 1 188 ? -47.824 -9.592 64.925 1.00 90.44 188 ASP A C 1
ATOM 1480 O O . ASP A 1 188 ? -48.738 -9.451 65.744 1.00 90.44 188 ASP A O 1
ATOM 1484 N N . ALA A 1 189 ? -47.800 -10.650 64.106 1.00 89.19 189 ALA A N 1
ATOM 1485 C CA . ALA A 1 189 ? -48.797 -11.717 64.152 1.00 89.19 189 ALA A CA 1
ATOM 1486 C C . ALA A 1 189 ? -48.738 -12.518 65.464 1.00 89.19 189 ALA A C 1
ATOM 1488 O O . ALA A 1 189 ? -49.785 -12.874 66.012 1.00 89.19 189 ALA A O 1
ATOM 1489 N N . LYS A 1 190 ? -47.539 -12.799 65.995 1.00 87.81 190 LYS A N 1
ATOM 1490 C CA . LYS A 1 190 ? -47.368 -13.440 67.311 1.00 87.81 190 LYS A CA 1
ATOM 1491 C C . LYS A 1 190 ? -47.872 -12.541 68.439 1.00 87.81 190 LYS A C 1
ATOM 1493 O O . LYS A 1 190 ? -48.602 -13.034 69.294 1.00 87.81 190 LYS A O 1
ATOM 1498 N N . GLN A 1 191 ? -47.562 -11.245 68.411 1.00 82.50 191 GLN A N 1
ATOM 1499 C CA . GLN A 1 191 ? -48.074 -10.275 69.381 1.00 82.50 191 GLN A CA 1
ATOM 1500 C C . GLN A 1 191 ? -49.600 -10.181 69.327 1.00 82.50 191 GLN A C 1
ATOM 1502 O O . GLN A 1 191 ? -50.241 -10.268 70.368 1.00 82.50 191 GLN A O 1
ATOM 1507 N N . LYS A 1 192 ? -50.212 -10.116 68.134 1.00 78.62 192 LYS A N 1
ATOM 1508 C CA . LYS A 1 192 ? -51.678 -10.178 67.988 1.00 78.62 192 LYS A CA 1
ATOM 1509 C C . LYS A 1 192 ? -52.273 -11.476 68.526 1.00 78.62 192 LYS A C 1
ATOM 1511 O O . LYS A 1 192 ? -53.327 -11.431 69.146 1.00 78.62 192 LYS A O 1
ATOM 1516 N N . LYS A 1 193 ? -51.624 -12.627 68.325 1.00 74.50 193 LYS A N 1
ATOM 1517 C CA . LYS A 1 193 ? -52.080 -13.910 68.892 1.00 74.50 193 LYS A CA 1
ATOM 1518 C C . LYS A 1 193 ? -51.940 -13.963 70.414 1.00 74.50 193 LYS A C 1
ATOM 1520 O O . LYS A 1 193 ? -52.806 -14.527 71.068 1.00 74.50 193 LYS A O 1
ATOM 1525 N N . GLN A 1 194 ? -50.895 -13.365 70.983 1.00 67.00 194 GLN A N 1
ATOM 1526 C CA . GLN A 1 194 ? -50.715 -13.263 72.436 1.00 67.00 194 GLN A CA 1
ATOM 1527 C C . GLN A 1 194 ? -51.692 -12.256 73.063 1.00 67.00 194 GLN A C 1
ATOM 1529 O O . GLN A 1 194 ? -52.296 -12.563 74.085 1.00 67.00 194 GLN A O 1
ATOM 1534 N N . ALA A 1 195 ? -51.939 -11.116 72.411 1.00 60.28 195 ALA A N 1
ATOM 1535 C CA . ALA A 1 195 ? -52.973 -10.156 72.800 1.00 60.28 195 ALA A CA 1
ATOM 1536 C C . ALA A 1 195 ? -54.396 -10.723 72.610 1.00 60.28 195 ALA A C 1
ATOM 1538 O O . ALA A 1 195 ? -55.285 -10.453 73.410 1.00 60.28 195 ALA A O 1
ATOM 1539 N N . GLY A 1 196 ? -54.604 -11.568 71.594 1.00 56.09 196 GLY A N 1
ATOM 1540 C CA . GLY A 1 196 ? -55.839 -12.324 71.352 1.00 56.09 196 GLY A CA 1
ATOM 1541 C C . GLY A 1 196 ? -56.008 -13.563 72.242 1.00 56.09 196 GLY A C 1
ATOM 1542 O O . GLY A 1 196 ? -57.098 -14.119 72.309 1.00 56.09 196 GLY A O 1
ATOM 1543 N N . SER A 1 197 ? -54.960 -13.963 72.970 1.00 51.56 197 SER A N 1
ATOM 1544 C CA . SER A 1 197 ? -54.989 -14.983 74.028 1.00 51.56 197 SER A CA 1
ATOM 1545 C C . SER A 1 197 ? -55.216 -14.360 75.417 1.00 51.56 197 SER A C 1
ATOM 1547 O O . SER A 1 197 ? -54.904 -14.971 76.438 1.00 51.56 197 SER A O 1
ATOM 1549 N N . GLY A 1 198 ? -55.771 -13.146 75.464 1.00 51.38 198 GLY A N 1
ATOM 1550 C CA . GLY A 1 198 ? -56.398 -12.533 76.633 1.00 51.38 198 GLY A CA 1
ATOM 1551 C C . GLY A 1 198 ? -57.918 -12.612 76.511 1.00 51.38 198 GLY A C 1
ATOM 1552 O O . GLY A 1 198 ? -58.590 -11.593 76.367 1.00 51.38 198 GLY A O 1
ATOM 1553 N N . GLY A 1 199 ? -58.465 -13.829 76.525 1.00 55.31 199 GLY A N 1
ATOM 1554 C CA . GLY A 1 199 ? -59.904 -14.104 76.461 1.00 55.31 199 GLY A CA 1
ATOM 1555 C C . GLY A 1 199 ? -60.673 -13.689 77.721 1.00 55.31 199 GLY A C 1
ATOM 1556 O O . GLY A 1 199 ? -61.319 -14.531 78.332 1.00 55.31 199 GLY A O 1
ATOM 1557 N N . VAL A 1 200 ? -60.606 -12.413 78.121 1.00 56.31 200 VAL A N 1
ATOM 1558 C CA . VAL A 1 200 ? -61.355 -11.856 79.272 1.00 56.31 200 VAL A CA 1
ATOM 1559 C C . VAL A 1 200 ? -62.009 -10.494 78.964 1.00 56.31 200 VAL A C 1
ATOM 1561 O O . VAL A 1 200 ? -62.600 -9.887 79.842 1.00 56.31 200 VAL A O 1
ATOM 1564 N N . TRP A 1 201 ? -61.990 -10.001 77.719 1.00 57.19 201 TRP A N 1
ATOM 1565 C CA . TRP A 1 201 ? -62.594 -8.687 77.401 1.00 57.19 201 TRP A CA 1
ATOM 1566 C C . TRP A 1 201 ? -63.739 -8.717 76.373 1.00 57.19 201 TRP A C 1
ATOM 1568 O O . TRP A 1 201 ? -64.336 -7.684 76.096 1.00 57.19 201 TRP A O 1
ATOM 1578 N N . GLY A 1 202 ? -64.116 -9.892 75.854 1.00 57.31 202 GLY A N 1
ATOM 1579 C CA . GLY A 1 202 ? -65.158 -10.034 74.819 1.00 57.31 202 GLY A CA 1
ATOM 1580 C C . GLY A 1 202 ? -66.621 -10.090 75.294 1.00 57.31 202 GLY A C 1
ATOM 1581 O O . GLY A 1 202 ? -67.502 -10.226 74.458 1.00 57.31 202 GLY A O 1
ATOM 1582 N N . TRP A 1 203 ? -66.891 -10.003 76.602 1.00 59.69 203 TRP A N 1
ATOM 1583 C CA . TRP A 1 203 ? -68.220 -10.247 77.201 1.00 59.69 203 TRP A CA 1
ATOM 1584 C C . TRP A 1 203 ? -68.765 -9.018 77.953 1.00 59.69 203 TRP A C 1
ATOM 1586 O O . TRP A 1 203 ? -69.876 -9.051 78.466 1.00 59.69 203 TRP A O 1
ATOM 1596 N N . LEU A 1 204 ? -67.974 -7.941 78.054 1.00 57.09 204 LEU A N 1
ATOM 1597 C CA . LEU A 1 204 ? -68.303 -6.731 78.825 1.00 57.09 204 LEU A CA 1
ATOM 1598 C C . LEU A 1 204 ? -68.893 -5.594 77.976 1.00 57.09 204 LEU A C 1
ATOM 1600 O O . LEU A 1 204 ? -69.287 -4.569 78.527 1.00 57.09 204 LEU A O 1
ATOM 1604 N N . VAL A 1 205 ? -68.984 -5.751 76.653 1.00 57.12 205 VAL A N 1
ATOM 1605 C CA . VAL A 1 205 ? -69.712 -4.798 75.803 1.00 57.12 205 VAL A CA 1
ATOM 1606 C C . VAL A 1 205 ? -71.161 -5.260 75.746 1.00 57.12 205 VAL A C 1
ATOM 1608 O O . VAL A 1 205 ? -71.507 -6.180 75.009 1.00 57.12 205 VAL A O 1
ATOM 1611 N N . GLY A 1 206 ? -71.959 -4.659 76.628 1.00 47.03 206 GLY A N 1
ATOM 1612 C CA . GLY A 1 206 ? -73.348 -4.996 76.882 1.00 47.03 206 GLY A CA 1
ATOM 1613 C C . GLY A 1 206 ? -74.207 -5.022 75.623 1.00 47.03 206 GLY A C 1
ATOM 1614 O O . GLY A 1 206 ? -74.264 -4.062 74.857 1.00 47.03 206 GLY A O 1
ATOM 1615 N N . THR A 1 207 ? -74.930 -6.121 75.462 1.00 55.62 207 THR A N 1
ATOM 1616 C CA . THR A 1 207 ? -76.241 -6.088 74.823 1.00 55.62 207 THR A CA 1
ATOM 1617 C C . THR A 1 207 ? -77.179 -5.281 75.729 1.00 55.62 207 THR A C 1
ATOM 1619 O O . THR A 1 207 ? -77.224 -5.571 76.930 1.00 55.62 207 THR A O 1
ATOM 1622 N N . PRO A 1 208 ? -77.881 -4.256 75.219 1.00 50.06 208 PRO A N 1
ATOM 1623 C CA . PRO A 1 208 ? -78.878 -3.543 76.009 1.00 50.06 208 PRO A CA 1
ATOM 1624 C C . PRO A 1 208 ? -80.044 -4.491 76.352 1.00 50.06 208 PRO A C 1
ATOM 1626 O O . PRO A 1 208 ? -80.302 -5.416 75.579 1.00 50.06 208 PRO A O 1
ATOM 1629 N N . PRO A 1 209 ? -80.719 -4.306 77.500 1.00 50.03 209 PRO A N 1
ATOM 1630 C CA . PRO A 1 209 ? -81.946 -5.032 77.792 1.00 50.03 209 PRO A CA 1
ATOM 1631 C C . PRO A 1 209 ? -83.067 -4.523 76.877 1.00 50.03 209 PRO A C 1
ATOM 1633 O O . PRO A 1 209 ? -83.302 -3.316 76.798 1.00 50.03 209 PRO A O 1
ATOM 1636 N N . ASP A 1 210 ? -83.733 -5.449 76.191 1.00 50.78 210 ASP A N 1
ATOM 1637 C CA . ASP A 1 210 ? -85.094 -5.246 75.704 1.00 50.78 210 ASP A CA 1
ATOM 1638 C C . ASP A 1 210 ? -86.011 -5.359 76.930 1.00 50.78 210 ASP A C 1
ATOM 1640 O O . ASP A 1 210 ? -86.155 -6.444 77.493 1.00 50.78 210 ASP A O 1
ATOM 1644 N N . ASP A 1 211 ? -86.559 -4.226 77.372 1.00 51.09 211 ASP A N 1
ATOM 1645 C CA . ASP A 1 211 ? -87.723 -4.194 78.255 1.00 51.09 211 ASP A CA 1
ATOM 1646 C C . ASP A 1 211 ? -88.970 -3.942 77.397 1.00 51.09 211 ASP A C 1
ATOM 1648 O O . ASP A 1 211 ? -89.020 -3.028 76.567 1.00 51.09 211 ASP A O 1
ATOM 1652 N N . ASP A 1 212 ? -89.936 -4.824 77.619 1.00 51.94 212 ASP A N 1
ATOM 1653 C CA . ASP A 1 212 ? -91.212 -5.011 76.946 1.00 51.94 212 ASP A CA 1
ATOM 1654 C C . ASP A 1 212 ? -92.219 -3.841 77.070 1.00 51.94 212 ASP A C 1
ATOM 1656 O O . ASP A 1 212 ? -92.184 -3.038 78.003 1.00 51.94 212 ASP A O 1
ATOM 1660 N N . ASP A 1 213 ? -93.195 -3.889 76.149 1.00 49.16 213 ASP A N 1
ATOM 1661 C CA . ASP A 1 213 ? -94.589 -3.413 76.235 1.00 49.16 213 ASP A CA 1
ATOM 1662 C C . ASP A 1 213 ? -94.843 -1.887 76.269 1.00 49.16 213 ASP A C 1
ATOM 1664 O O . ASP A 1 213 ? -94.440 -1.157 77.165 1.00 49.16 213 ASP A O 1
ATOM 1668 N N . SER A 1 214 ? -95.662 -1.289 75.394 1.00 46.91 214 SER A N 1
ATOM 1669 C CA . SER A 1 214 ? -97.084 -1.616 75.212 1.00 46.91 214 SER A CA 1
ATOM 1670 C C . SER A 1 214 ? -97.755 -0.722 74.142 1.00 46.91 214 SER A C 1
ATOM 1672 O O . SER A 1 214 ? -97.357 0.417 73.912 1.00 46.91 214 SER A O 1
ATOM 1674 N N . GLU A 1 215 ? -98.784 -1.297 73.505 1.00 48.84 215 GLU A N 1
ATOM 1675 C CA . GLU A 1 215 ? -99.967 -0.726 72.825 1.00 48.84 215 GLU A CA 1
ATOM 1676 C C . GLU A 1 215 ? -100.119 0.805 72.685 1.00 48.84 215 GLU A C 1
ATOM 1678 O O . GLU A 1 215 ? -100.102 1.535 73.672 1.00 48.84 215 GLU A O 1
ATOM 1683 N N . SER A 1 216 ? -100.525 1.282 71.494 1.00 46.16 216 SER A N 1
ATOM 1684 C CA . SER A 1 216 ? -101.907 1.771 71.257 1.00 46.16 216 SER A CA 1
ATOM 1685 C C . SER A 1 216 ? -102.110 2.500 69.909 1.00 46.16 216 SER A C 1
ATOM 1687 O O . SER A 1 216 ? -101.358 3.402 69.555 1.00 46.16 216 SER A O 1
ATOM 1689 N N . SER A 1 217 ? -103.245 2.149 69.278 1.00 47.09 217 SER A N 1
ATOM 1690 C CA . SER A 1 217 ? -104.012 2.805 68.187 1.00 47.09 217 SER A CA 1
ATOM 1691 C C . SER A 1 217 ? -103.509 2.733 66.744 1.00 47.09 217 SER A C 1
ATOM 1693 O O . SER A 1 217 ? -102.482 3.356 66.410 1.00 47.09 217 SER A O 1
#